Protein AF-A0AAU7F2S1-F1 (afdb_monomer_lite)

Sequence (281 aa):
MNDFESVKKLIIQLVKDKAGNFDGDSWEADYKLNWEDELAERLANAFYNMSRAASAKENTDDVMLKAALLNSRTDFMDLANFFRDIFDDLDALLRKPVWPDIPEGFDYQGYHQRVIHRCRMRKPDHLGRNCVSFLVQGIPAKMTMVFSFLSRGDLGLIHAGMSREESRKALGGRFEAFYKAEDSTVPTDAYDDLGVHVYFDERYRVVGVEFLKWSELVWDNQKLVGENALVVRQFLAKRGEVLVFNDSGFSATGVGLRFYVPDFEEDDAIVEAVYVEVGGV

Radius of gyration: 22.22 Å; chains: 1; bounding box: 58×48×60 Å

Structure (mmCIF, N/CA/C/O backbone):
data_AF-A0AAU7F2S1-F1
#
_entry.id   AF-A0AAU7F2S1-F1
#
loop_
_atom_site.group_PDB
_atom_site.id
_atom_site.type_symbol
_atom_site.label_atom_id
_atom_site.label_alt_id
_atom_site.label_comp_id
_atom_site.label_asym_id
_atom_site.label_entity_id
_atom_site.label_seq_id
_atom_site.pdbx_PDB_ins_code
_atom_site.Cartn_x
_atom_site.Cartn_y
_atom_site.Cartn_z
_atom_site.occupancy
_atom_site.B_iso_or_equiv
_atom_site.auth_seq_id
_atom_site.auth_comp_id
_atom_site.auth_asym_id
_atom_site.auth_atom_id
_atom_site.pdbx_PDB_model_num
ATOM 1 N N . MET A 1 1 ? -14.514 18.719 -17.732 1.00 59.41 1 MET A N 1
ATOM 2 C CA . MET A 1 1 ? -13.306 18.815 -16.888 1.00 59.41 1 MET A CA 1
ATOM 3 C C . MET A 1 1 ? -12.197 18.197 -17.693 1.00 59.41 1 MET A C 1
ATOM 5 O O . MET A 1 1 ? -12.352 17.039 -18.062 1.00 59.41 1 MET A O 1
ATOM 9 N N . ASN A 1 2 ? -11.181 18.977 -18.056 1.00 80.38 2 ASN A N 1
ATOM 10 C CA . ASN A 1 2 ? -10.229 18.566 -19.089 1.00 80.38 2 ASN A CA 1
ATOM 11 C C . ASN A 1 2 ? -8.768 18.573 -18.599 1.00 80.38 2 ASN A C 1
ATOM 13 O O . ASN A 1 2 ? -7.887 18.320 -19.409 1.00 80.38 2 ASN A O 1
ATOM 17 N N . ASP A 1 3 ? -8.524 18.850 -17.315 1.00 88.88 3 ASP A N 1
ATOM 18 C CA . ASP A 1 3 ? -7.192 18.988 -16.708 1.00 88.88 3 ASP A CA 1
ATOM 19 C C . ASP A 1 3 ? -7.210 18.549 -15.231 1.00 88.88 3 ASP A C 1
ATOM 21 O O . ASP A 1 3 ? -8.278 18.523 -14.598 1.00 88.88 3 ASP A O 1
ATOM 25 N N . PHE A 1 4 ? -6.038 18.192 -14.691 1.00 90.81 4 PHE A N 1
ATOM 26 C CA . PHE A 1 4 ? -5.896 17.692 -13.316 1.00 90.81 4 PHE A CA 1
ATOM 27 C C . PHE A 1 4 ? -6.163 18.770 -12.269 1.00 90.81 4 PHE A C 1
ATOM 29 O O . PHE A 1 4 ? -6.730 18.479 -11.216 1.00 90.81 4 PHE A O 1
ATOM 36 N N . GLU A 1 5 ? -5.866 20.030 -12.573 1.00 95.31 5 GLU A N 1
ATOM 37 C CA . GLU A 1 5 ? -6.159 21.141 -11.668 1.00 95.31 5 GLU A CA 1
ATOM 38 C C . GLU A 1 5 ? -7.665 21.330 -11.448 1.00 95.31 5 GLU A C 1
ATOM 40 O O . GLU A 1 5 ? -8.114 21.655 -10.346 1.00 95.31 5 GLU A O 1
ATOM 45 N N . SER A 1 6 ? -8.476 21.084 -12.473 1.00 94.50 6 SER A N 1
ATOM 46 C CA . SER A 1 6 ? -9.932 21.083 -12.368 1.00 94.50 6 SER A CA 1
ATOM 47 C C . SER A 1 6 ? -10.446 19.899 -11.546 1.00 94.50 6 SER A C 1
ATOM 49 O O . SER A 1 6 ? -11.410 20.065 -10.797 1.00 94.50 6 SER A O 1
ATOM 51 N N . VAL A 1 7 ? -9.806 18.726 -11.644 1.00 93.75 7 VAL A N 1
ATOM 52 C CA . VAL A 1 7 ? -10.105 17.562 -10.786 1.00 93.75 7 VAL A CA 1
ATOM 53 C C . VAL A 1 7 ? -9.786 17.888 -9.328 1.00 93.75 7 VAL A C 1
ATOM 55 O O . VAL A 1 7 ? -10.663 17.760 -8.477 1.00 93.75 7 VAL A O 1
ATOM 58 N N . LYS A 1 8 ? -8.584 18.401 -9.049 1.00 95.94 8 LYS A N 1
ATOM 59 C CA . LYS A 1 8 ? -8.158 18.825 -7.710 1.00 95.94 8 LYS A CA 1
ATOM 60 C C . LYS A 1 8 ? -9.144 19.814 -7.089 1.00 95.94 8 LYS A C 1
ATOM 62 O O . LYS A 1 8 ? -9.624 19.616 -5.976 1.00 95.94 8 LYS A O 1
ATOM 67 N N . LYS A 1 9 ? -9.517 20.861 -7.837 1.00 95.94 9 LYS A N 1
ATOM 68 C CA . LYS A 1 9 ? -10.499 21.867 -7.392 1.00 95.94 9 LYS A CA 1
ATOM 69 C C . LYS A 1 9 ? -11.867 21.259 -7.093 1.00 95.94 9 LYS A C 1
ATOM 71 O O . LYS A 1 9 ? -12.494 21.668 -6.118 1.00 95.94 9 LYS A O 1
ATOM 76 N N . LEU A 1 10 ? -12.325 20.299 -7.903 1.00 95.50 10 LEU A N 1
ATOM 77 C CA . LEU A 1 10 ? -13.574 19.584 -7.641 1.00 95.50 10 LEU A CA 1
ATOM 78 C C . LEU A 1 10 ? -13.498 18.825 -6.313 1.00 95.50 10 LEU A C 1
ATOM 80 O O . LEU A 1 10 ? -14.416 18.950 -5.507 1.00 95.50 10 LEU A O 1
ATOM 84 N N . ILE A 1 11 ? -12.418 18.076 -6.072 1.00 94.75 11 ILE A N 1
ATOM 85 C CA . ILE A 1 11 ? -12.241 17.304 -4.834 1.00 94.75 11 ILE A CA 1
ATOM 86 C C . ILE A 1 11 ? -12.245 18.241 -3.623 1.00 94.75 11 ILE A C 1
ATOM 88 O O . ILE A 1 11 ? -13.047 18.048 -2.711 1.00 94.75 11 ILE A O 1
ATOM 92 N N . ILE A 1 12 ? -11.452 19.317 -3.657 1.00 95.88 12 ILE A N 1
ATOM 93 C CA . ILE A 1 12 ? -11.414 20.331 -2.590 1.00 95.88 12 ILE A CA 1
ATOM 94 C C . ILE A 1 12 ? -12.816 20.884 -2.310 1.00 95.88 12 ILE A C 1
ATOM 96 O O . ILE A 1 12 ? -13.219 21.006 -1.151 1.00 95.88 12 ILE A O 1
ATOM 100 N N . GLN A 1 13 ? -13.566 21.242 -3.357 1.00 96.12 13 GLN A N 1
ATOM 101 C CA . GLN A 1 13 ? -14.909 21.792 -3.195 1.00 96.12 13 GLN A CA 1
ATOM 102 C C . GLN A 1 13 ? -15.870 20.762 -2.592 1.00 96.12 13 GLN A C 1
ATOM 104 O O . GLN A 1 13 ? -16.597 21.088 -1.659 1.00 96.12 13 GLN A O 1
ATOM 109 N N . LEU A 1 14 ? -15.833 19.515 -3.066 1.00 94.38 14 LEU A N 1
ATOM 110 C CA . LEU A 1 14 ? -16.665 18.435 -2.536 1.00 94.38 14 LEU A CA 1
ATOM 111 C C . LEU A 1 14 ? -16.371 18.161 -1.062 1.00 94.38 14 LEU A C 1
ATOM 113 O O . LEU A 1 14 ? -17.304 17.998 -0.277 1.00 94.38 14 LEU A O 1
ATOM 117 N N . VAL A 1 15 ? -15.096 18.146 -0.670 1.00 92.19 15 VAL A N 1
ATOM 118 C CA . VAL A 1 15 ? -14.705 17.977 0.731 1.00 92.19 15 VAL A CA 1
ATOM 119 C C . VAL A 1 15 ? -15.253 19.128 1.576 1.00 92.19 15 VAL A C 1
ATOM 121 O O . VAL A 1 15 ? -15.884 18.868 2.596 1.00 92.19 15 VAL A O 1
ATOM 124 N N . LYS A 1 16 ? -15.122 20.386 1.135 1.00 93.31 16 LYS A N 1
ATOM 125 C CA . LYS A 1 16 ? -15.707 21.538 1.849 1.00 93.31 16 LYS A CA 1
ATOM 126 C C . LYS A 1 16 ? -17.224 21.420 1.983 1.00 93.31 16 LYS A C 1
ATOM 128 O O . LYS A 1 16 ? -17.753 21.629 3.071 1.00 93.31 16 LYS A O 1
ATOM 133 N N . ASP A 1 17 ? -17.912 21.042 0.910 1.00 92.50 17 ASP A N 1
ATOM 134 C CA . ASP A 1 17 ? -19.374 20.939 0.888 1.00 92.50 17 ASP A CA 1
ATOM 135 C C . ASP A 1 17 ? -19.893 19.811 1.791 1.00 92.50 17 ASP A C 1
ATOM 137 O O . ASP A 1 17 ? -20.977 19.915 2.367 1.00 92.50 17 ASP A O 1
ATOM 141 N N . LYS A 1 18 ? -19.137 18.713 1.908 1.00 89.50 18 LYS A N 1
ATOM 142 C CA . LYS A 1 18 ? -19.559 17.494 2.612 1.00 89.50 18 LYS A CA 1
ATOM 143 C C . LYS A 1 18 ? -19.011 17.363 4.029 1.00 89.50 18 LYS A C 1
ATOM 145 O O . LYS A 1 18 ? -19.684 16.781 4.875 1.00 89.50 18 LYS A O 1
ATOM 150 N N . ALA A 1 19 ? -17.815 17.878 4.289 1.00 84.00 19 ALA A N 1
ATOM 151 C CA . ALA A 1 19 ? -17.119 17.795 5.573 1.00 84.00 19 ALA A CA 1
ATOM 152 C C . ALA A 1 19 ? -16.970 19.160 6.275 1.00 84.00 19 ALA A C 1
ATOM 154 O O . ALA A 1 19 ? -16.528 19.209 7.419 1.00 84.00 19 ALA A O 1
ATOM 155 N N . GLY A 1 20 ? -17.372 20.262 5.633 1.00 85.94 20 GLY A N 1
ATOM 156 C CA . GLY A 1 20 ? -17.434 21.608 6.215 1.00 85.94 20 GLY A CA 1
ATOM 157 C C . GLY A 1 20 ? -16.139 22.417 6.106 1.00 85.94 20 GLY A C 1
ATOM 158 O O . GLY A 1 20 ? -16.191 23.637 5.959 1.00 85.94 20 GLY A O 1
ATOM 159 N N . ASN A 1 21 ? -14.977 21.768 6.135 1.00 90.38 21 ASN A N 1
ATOM 160 C CA . ASN A 1 21 ? -13.681 22.398 5.893 1.00 90.38 21 ASN A CA 1
ATOM 161 C C . ASN A 1 21 ? -12.805 21.521 4.988 1.00 90.38 21 ASN A C 1
ATOM 163 O O . ASN A 1 21 ? -13.128 20.371 4.707 1.00 90.38 21 ASN A O 1
ATOM 167 N N . PHE A 1 22 ? -11.709 22.102 4.504 1.00 92.56 22 PHE A N 1
ATOM 168 C CA . PHE A 1 22 ? -10.666 21.383 3.787 1.00 92.56 22 PHE A CA 1
A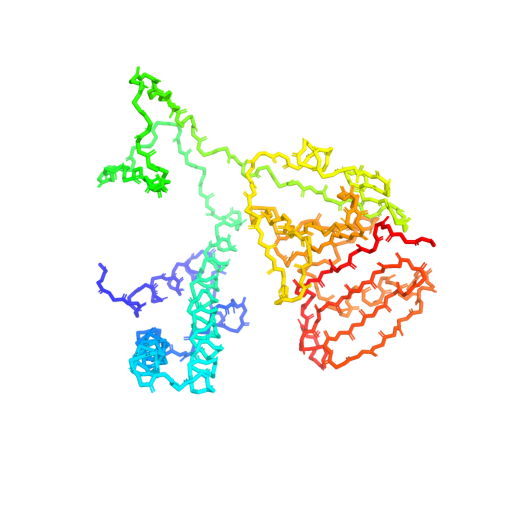TOM 169 C C . PHE A 1 22 ? -9.322 21.817 4.354 1.00 92.56 22 PHE A C 1
ATOM 171 O O . PHE A 1 22 ? -9.002 23.008 4.321 1.00 92.56 22 PHE A O 1
ATOM 178 N N . ASP A 1 23 ? -8.585 20.845 4.863 1.00 91.56 23 ASP A N 1
ATOM 179 C CA . ASP A 1 23 ? -7.194 20.966 5.261 1.00 91.56 23 ASP A CA 1
ATOM 180 C C . ASP A 1 23 ? -6.396 20.000 4.392 1.00 91.56 23 ASP A C 1
ATOM 182 O O . ASP A 1 23 ? -6.634 18.801 4.470 1.00 91.56 23 ASP A O 1
ATOM 186 N N . GLY A 1 24 ? -5.529 20.526 3.527 1.00 86.88 24 GLY A N 1
ATOM 187 C CA . GLY A 1 24 ? -4.814 19.725 2.531 1.00 86.88 24 GLY A CA 1
ATOM 188 C C . GLY A 1 24 ? -3.822 18.738 3.136 1.00 86.88 24 GLY A C 1
ATOM 189 O O . GLY A 1 24 ? -3.536 17.743 2.490 1.00 86.88 24 GLY A O 1
ATOM 190 N N . ASP A 1 25 ? -3.373 18.983 4.369 1.00 88.94 25 ASP A N 1
ATOM 191 C CA . ASP A 1 25 ? -2.417 18.120 5.073 1.00 88.94 25 ASP A CA 1
ATOM 192 C C . ASP A 1 25 ? -3.096 16.907 5.731 1.00 88.94 25 ASP A C 1
ATOM 194 O O . ASP A 1 25 ? -2.435 15.986 6.188 1.00 88.94 25 ASP A O 1
ATOM 198 N N . SER A 1 26 ? -4.432 16.883 5.767 1.00 87.75 26 SER A N 1
ATOM 199 C CA . SER A 1 26 ? -5.218 15.754 6.287 1.00 87.75 26 SER A CA 1
ATOM 200 C C . SER A 1 26 ? -5.541 14.688 5.225 1.00 87.75 26 SER A C 1
ATOM 202 O O . SER A 1 26 ? -6.387 13.826 5.474 1.00 87.75 26 SER A O 1
ATOM 204 N N . TRP A 1 27 ? -4.955 14.790 4.032 1.00 91.19 27 TRP A N 1
ATOM 205 C CA . TRP A 1 27 ? -5.239 13.943 2.872 1.00 91.19 27 TRP A CA 1
ATOM 206 C C . TRP A 1 27 ? -3.934 13.417 2.269 1.00 91.19 27 TRP A C 1
ATOM 208 O O . TRP A 1 27 ? -2.878 14.009 2.464 1.00 91.19 27 TRP A O 1
ATOM 218 N N . GLU A 1 28 ? -4.019 12.293 1.565 1.00 91.44 28 GLU A N 1
ATOM 219 C CA . GLU A 1 28 ? -2.873 11.554 1.031 1.00 91.44 28 GLU A CA 1
ATOM 220 C C . GLU A 1 28 ? -2.229 12.292 -0.148 1.00 91.44 28 GLU A C 1
ATOM 222 O O . GLU A 1 28 ? -1.006 12.367 -0.243 1.00 91.44 28 GLU A O 1
ATOM 227 N N . ALA A 1 29 ? -3.028 12.868 -1.053 1.00 94.31 29 ALA A N 1
ATOM 228 C CA . ALA A 1 29 ? -2.468 13.628 -2.164 1.00 94.31 29 ALA A CA 1
ATOM 229 C C . ALA A 1 29 ? -1.983 15.008 -1.696 1.00 94.31 29 ALA A C 1
ATOM 231 O O . ALA A 1 29 ? -2.667 15.703 -0.949 1.00 94.31 29 ALA A O 1
ATOM 232 N N . ASP A 1 30 ? -0.850 15.483 -2.218 1.00 93.19 30 ASP A N 1
ATOM 233 C CA . ASP A 1 30 ? -0.378 16.831 -1.894 1.00 93.19 30 ASP A CA 1
ATOM 234 C C . ASP A 1 30 ? -1.179 17.898 -2.666 1.00 93.19 30 ASP A C 1
ATOM 236 O O . ASP A 1 30 ? -0.933 18.197 -3.840 1.00 93.19 30 ASP A O 1
ATOM 240 N N . TYR A 1 31 ? -2.159 18.510 -1.997 1.00 95.75 31 TYR A N 1
ATOM 241 C CA . TYR A 1 31 ? -2.997 19.565 -2.577 1.00 95.75 31 TYR A CA 1
ATOM 242 C C . TYR A 1 31 ? -2.311 20.937 -2.676 1.00 95.75 31 TYR A C 1
ATOM 244 O O . TYR A 1 31 ? -2.899 21.856 -3.264 1.00 95.75 31 TYR A O 1
ATOM 252 N N . LYS A 1 32 ? -1.102 21.110 -2.120 1.00 94.44 32 LYS A N 1
ATOM 253 C CA . LYS A 1 32 ? -0.313 22.351 -2.232 1.00 94.44 32 LYS A CA 1
ATOM 254 C C . LYS A 1 32 ? 0.402 22.437 -3.581 1.00 94.44 32 LYS A C 1
ATOM 256 O O . LYS A 1 32 ? 0.665 23.545 -4.052 1.00 94.44 32 LYS A O 1
ATOM 261 N N . LEU A 1 33 ? 0.675 21.297 -4.214 1.00 93.75 33 LEU A N 1
ATOM 262 C CA . LEU A 1 33 ? 1.347 21.216 -5.510 1.00 93.75 33 LEU A CA 1
ATOM 263 C C . LEU A 1 33 ? 0.395 21.468 -6.686 1.00 93.75 33 LEU A C 1
ATOM 265 O O . LEU A 1 33 ? -0.833 21.398 -6.566 1.00 93.75 33 LEU A O 1
ATOM 269 N N . ASN A 1 34 ? 0.968 21.762 -7.855 1.00 96.44 34 ASN A N 1
ATOM 270 C CA . ASN A 1 34 ? 0.242 21.795 -9.124 1.00 96.44 34 ASN A CA 1
ATOM 271 C C . ASN A 1 34 ? 0.226 20.387 -9.731 1.00 96.44 34 ASN A C 1
ATOM 273 O O . ASN A 1 34 ? 1.230 19.941 -10.268 1.00 96.44 34 ASN A O 1
ATOM 277 N N . TRP A 1 35 ? -0.915 19.702 -9.677 1.00 96.31 35 TRP A N 1
ATOM 278 C CA . TRP A 1 35 ? -1.046 18.299 -10.081 1.00 96.31 35 TRP A CA 1
ATOM 279 C C . TRP A 1 35 ? -0.777 18.075 -11.568 1.00 96.31 35 TRP A C 1
ATOM 281 O O . TRP A 1 35 ? -0.358 16.987 -11.954 1.00 96.31 35 TRP A O 1
ATOM 291 N N . GLU A 1 36 ? -1.009 19.085 -12.405 1.00 95.31 36 GLU A N 1
ATOM 292 C CA . GLU A 1 36 ? -0.703 18.998 -13.833 1.00 95.31 36 GLU A CA 1
ATOM 293 C C . GLU A 1 36 ? 0.815 19.017 -14.068 1.00 95.31 36 GLU A C 1
ATOM 295 O O . GLU A 1 36 ? 1.334 18.161 -14.785 1.00 95.31 36 GLU A O 1
ATOM 300 N N . ASP A 1 37 ? 1.529 19.947 -13.422 1.00 94.88 37 ASP A N 1
ATOM 301 C CA . ASP A 1 37 ? 2.993 20.052 -13.520 1.00 94.88 37 ASP A CA 1
ATOM 302 C C . ASP A 1 37 ? 3.660 18.798 -12.933 1.00 94.88 37 ASP A C 1
ATOM 304 O O . ASP A 1 37 ? 4.529 18.190 -13.554 1.00 94.88 37 ASP A O 1
ATOM 308 N N . GLU A 1 38 ? 3.170 18.361 -11.776 1.00 95.56 38 GLU A N 1
ATOM 309 C CA . GLU A 1 38 ? 3.586 17.161 -11.054 1.00 95.56 38 GLU A CA 1
ATOM 310 C C . GLU A 1 38 ? 3.425 15.872 -11.876 1.00 95.56 38 GLU A C 1
ATOM 312 O O . GLU A 1 38 ? 4.311 15.011 -11.899 1.00 95.56 38 GLU A O 1
ATOM 317 N N . LEU A 1 39 ? 2.295 15.710 -12.569 1.00 95.56 39 LEU A N 1
ATOM 318 C CA . LEU A 1 39 ? 2.083 14.569 -13.457 1.00 95.56 39 LEU A CA 1
ATOM 319 C C . LEU A 1 39 ? 2.991 14.654 -14.691 1.00 95.56 39 LEU A C 1
ATOM 321 O O . LEU A 1 39 ? 3.562 13.642 -15.112 1.00 95.56 39 LEU A O 1
ATOM 325 N N . ALA A 1 40 ? 3.125 15.847 -15.275 1.00 94.94 40 ALA A N 1
ATOM 326 C CA . ALA A 1 40 ? 3.956 16.069 -16.450 1.00 94.94 40 ALA A CA 1
ATOM 327 C C . ALA A 1 40 ? 5.435 15.770 -16.167 1.00 94.94 40 ALA A C 1
ATOM 329 O O . ALA A 1 40 ? 6.083 15.105 -16.977 1.00 94.94 40 ALA A O 1
ATOM 330 N N . GLU A 1 41 ? 5.956 16.198 -15.016 1.00 93.06 41 GLU A N 1
ATOM 331 C CA . GLU A 1 41 ? 7.331 15.935 -14.593 1.00 93.06 41 GLU A CA 1
ATOM 332 C C . GLU A 1 41 ? 7.586 14.438 -14.391 1.00 93.06 41 GLU A C 1
ATOM 334 O O . GLU A 1 41 ? 8.515 13.884 -14.985 1.00 93.06 41 GLU A O 1
ATOM 339 N N . ARG A 1 42 ? 6.722 13.747 -13.634 1.00 94.06 42 ARG A N 1
ATOM 340 C CA . ARG A 1 42 ? 6.856 12.298 -13.405 1.00 94.06 42 ARG A CA 1
ATOM 341 C C . ARG A 1 42 ? 6.816 11.502 -14.716 1.00 94.06 42 ARG A C 1
ATOM 343 O O . ARG A 1 42 ? 7.632 10.604 -14.927 1.00 94.06 42 ARG A O 1
ATOM 350 N N . LEU A 1 43 ? 5.915 11.857 -15.640 1.00 95.56 43 LEU A N 1
ATOM 351 C CA . LEU A 1 43 ? 5.857 11.243 -16.974 1.00 95.56 43 LEU A CA 1
ATOM 352 C C . LEU A 1 43 ? 7.112 11.536 -17.803 1.00 95.56 43 LEU A C 1
ATOM 354 O O . LEU A 1 43 ? 7.626 10.641 -18.479 1.00 95.56 43 LEU A O 1
ATOM 358 N N . ALA A 1 44 ? 7.610 12.774 -17.763 1.00 91.88 44 ALA A N 1
ATOM 359 C CA . ALA A 1 44 ? 8.817 13.163 -18.478 1.00 91.88 44 ALA A CA 1
ATOM 360 C C . ALA A 1 44 ? 10.041 12.382 -17.979 1.00 91.88 44 ALA A C 1
ATOM 362 O O . ALA A 1 44 ? 10.804 11.879 -18.806 1.00 91.88 44 ALA A O 1
ATOM 363 N N . ASN A 1 45 ? 10.186 12.207 -16.663 1.00 89.81 45 ASN A N 1
ATOM 364 C CA . ASN A 1 45 ? 11.265 11.428 -16.054 1.00 89.81 45 ASN A CA 1
ATOM 365 C C . ASN A 1 45 ? 11.200 9.953 -16.472 1.00 89.81 45 ASN A C 1
ATOM 367 O O . ASN A 1 45 ? 12.183 9.420 -17.000 1.00 89.81 45 ASN A O 1
ATOM 371 N N . ALA A 1 46 ? 10.015 9.338 -16.378 1.00 91.81 46 ALA A N 1
ATOM 372 C CA . ALA A 1 46 ? 9.804 7.955 -16.802 1.00 91.81 46 ALA A CA 1
ATOM 373 C C . ALA A 1 46 ? 10.177 7.746 -18.280 1.00 91.81 46 ALA A C 1
ATOM 375 O O . ALA A 1 46 ? 10.899 6.809 -18.636 1.00 91.81 46 ALA A O 1
ATOM 376 N N . PHE A 1 47 ? 9.730 8.636 -19.171 1.00 92.25 47 PHE A N 1
ATOM 377 C CA . PHE A 1 47 ? 10.067 8.543 -20.593 1.00 92.25 47 PHE A CA 1
ATOM 378 C C . PHE A 1 47 ? 11.529 8.860 -20.885 1.00 92.25 47 PHE A C 1
ATOM 380 O O . PHE A 1 47 ? 12.124 8.218 -21.755 1.00 92.25 47 PHE A O 1
ATOM 387 N N . TYR A 1 48 ? 12.134 9.791 -20.152 1.00 93.06 48 TYR A N 1
ATOM 388 C CA . TYR A 1 48 ? 13.554 10.081 -20.262 1.00 93.06 48 TYR A CA 1
ATOM 389 C C . TYR A 1 48 ? 14.386 8.836 -19.934 1.00 93.06 48 TYR A C 1
ATOM 391 O O . TYR A 1 48 ? 15.187 8.404 -20.769 1.00 93.06 48 TYR A O 1
ATOM 399 N N . ASN A 1 49 ? 14.148 8.184 -18.795 1.00 92.81 49 ASN A N 1
ATOM 400 C CA . ASN A 1 49 ? 14.891 6.983 -18.415 1.00 92.81 49 ASN A CA 1
ATOM 401 C C . ASN A 1 49 ? 14.604 5.795 -19.348 1.00 92.81 49 ASN A C 1
ATOM 403 O O . ASN A 1 49 ? 15.535 5.090 -19.746 1.00 92.81 49 ASN A O 1
ATOM 407 N N . MET A 1 50 ? 13.371 5.634 -19.833 1.00 96.31 50 MET A N 1
ATOM 408 C CA . MET A 1 50 ? 13.066 4.609 -20.838 1.00 96.31 50 MET A CA 1
ATOM 409 C C . MET A 1 50 ? 13.748 4.874 -22.189 1.00 96.31 50 MET A C 1
ATOM 411 O O . MET A 1 50 ? 14.202 3.933 -22.845 1.00 96.31 50 MET A O 1
ATOM 415 N N . SER A 1 51 ? 13.892 6.138 -22.599 1.00 95.25 51 SER A N 1
ATOM 416 C CA . SER A 1 51 ? 14.645 6.499 -23.808 1.00 95.25 51 SER A CA 1
ATOM 417 C C . SER A 1 51 ? 16.139 6.180 -23.663 1.00 95.25 51 SER A C 1
ATOM 419 O O . SER A 1 51 ? 16.763 5.650 -24.586 1.00 95.25 51 SER A O 1
ATOM 421 N N . ARG A 1 52 ? 16.703 6.409 -22.469 1.00 96.19 52 ARG A N 1
ATOM 422 C CA . ARG A 1 52 ? 18.080 6.037 -22.121 1.00 96.19 52 ARG A CA 1
ATOM 423 C C . ARG A 1 52 ? 18.265 4.522 -22.152 1.00 96.19 52 ARG A C 1
ATOM 425 O O . ARG A 1 52 ? 19.266 4.059 -22.691 1.00 96.19 52 ARG A O 1
ATOM 432 N N . ALA A 1 53 ? 17.297 3.757 -21.646 1.00 95.19 53 ALA A N 1
ATOM 433 C CA . ALA A 1 53 ? 17.316 2.297 -21.704 1.00 95.19 53 ALA A CA 1
ATOM 434 C C . ALA A 1 53 ? 17.290 1.789 -23.155 1.00 95.19 53 ALA A C 1
ATOM 436 O O . ALA A 1 53 ? 18.071 0.908 -23.513 1.00 95.19 53 ALA A O 1
ATOM 437 N N . ALA A 1 54 ? 16.447 2.373 -24.013 1.00 94.62 54 ALA A N 1
ATOM 438 C CA . ALA A 1 54 ? 16.407 2.027 -25.434 1.00 94.62 54 ALA A CA 1
ATOM 439 C C . ALA A 1 54 ? 17.758 2.290 -26.123 1.00 94.62 54 ALA A C 1
ATOM 441 O O . ALA A 1 54 ? 18.295 1.397 -26.777 1.00 94.62 54 ALA A O 1
ATOM 442 N N . SER A 1 55 ? 18.349 3.468 -25.903 1.00 96.62 55 SER A N 1
ATOM 443 C CA . SER A 1 55 ? 19.656 3.814 -26.475 1.00 96.62 55 SER A CA 1
ATOM 444 C C . SER A 1 55 ? 20.788 2.924 -25.948 1.00 96.62 55 SER A C 1
ATOM 446 O O . SER A 1 55 ? 21.635 2.474 -26.719 1.00 96.62 55 SER A O 1
ATOM 448 N N . ALA A 1 56 ? 20.808 2.622 -24.648 1.00 96.75 56 ALA A N 1
ATOM 449 C CA . ALA A 1 56 ? 21.814 1.744 -24.054 1.00 96.75 56 ALA A CA 1
ATOM 450 C C . ALA A 1 56 ? 21.734 0.322 -24.626 1.00 96.75 56 ALA A C 1
ATOM 452 O O . ALA A 1 56 ? 22.758 -0.285 -24.937 1.00 96.75 56 ALA A O 1
ATOM 453 N N . LYS A 1 57 ? 20.513 -0.176 -24.851 1.00 96.00 57 LYS A N 1
ATOM 454 C CA . LYS A 1 57 ? 20.274 -1.471 -25.491 1.00 96.00 57 LYS A CA 1
ATOM 455 C C . LYS A 1 57 ? 20.815 -1.523 -26.920 1.00 96.00 57 LYS A C 1
ATOM 457 O O . LYS A 1 57 ? 21.432 -2.516 -27.289 1.00 96.00 57 LYS A O 1
ATOM 462 N N . GLU A 1 58 ? 20.598 -0.479 -27.719 1.00 97.19 58 GLU A N 1
ATOM 463 C CA . GLU A 1 58 ? 21.139 -0.394 -29.086 1.00 97.19 58 GLU A CA 1
ATOM 464 C C . GLU A 1 58 ? 22.673 -0.384 -29.098 1.00 97.19 58 GLU A C 1
ATOM 466 O O . GLU A 1 58 ? 23.292 -0.997 -29.966 1.00 97.19 58 GLU A O 1
ATOM 471 N N . ASN A 1 59 ? 23.285 0.258 -28.102 1.00 95.38 59 ASN A N 1
ATOM 472 C CA . ASN A 1 59 ? 24.736 0.375 -27.980 1.00 95.38 59 ASN A CA 1
ATOM 473 C C . ASN A 1 59 ? 25.399 -0.790 -27.224 1.00 95.38 59 ASN A C 1
ATOM 475 O O . ASN A 1 59 ? 26.617 -0.782 -27.063 1.00 95.38 59 ASN A O 1
ATOM 479 N N . THR A 1 60 ? 24.634 -1.801 -26.789 1.00 95.12 60 THR A N 1
ATOM 480 C CA . THR A 1 60 ? 25.133 -2.921 -25.959 1.00 95.12 60 THR A CA 1
ATOM 481 C C . THR A 1 60 ? 25.859 -2.434 -24.688 1.00 95.12 60 THR A C 1
ATOM 483 O O . THR A 1 60 ? 26.846 -3.018 -24.246 1.00 95.12 60 THR A O 1
ATOM 486 N N . ASP A 1 61 ? 25.390 -1.324 -24.109 1.00 96.81 61 ASP A N 1
ATOM 487 C CA . ASP A 1 61 ? 25.892 -0.775 -22.847 1.00 96.81 61 ASP A CA 1
ATOM 488 C C . ASP A 1 61 ? 25.040 -1.307 -21.688 1.00 96.81 61 ASP A C 1
ATOM 490 O O . ASP A 1 61 ? 24.059 -0.691 -21.263 1.00 96.81 61 ASP A O 1
ATOM 494 N N . ASP A 1 62 ? 25.405 -2.490 -21.195 1.00 94.25 62 ASP A N 1
ATOM 495 C CA . ASP A 1 62 ? 24.640 -3.196 -20.163 1.00 94.25 62 ASP A CA 1
ATOM 496 C C . ASP A 1 62 ? 24.610 -2.448 -18.819 1.00 94.25 62 ASP A C 1
ATOM 498 O O . ASP A 1 62 ? 23.631 -2.545 -18.073 1.00 94.25 62 ASP A O 1
ATOM 502 N N . VAL A 1 63 ? 25.651 -1.665 -18.508 1.00 95.38 63 VAL A N 1
ATOM 503 C CA . VAL A 1 63 ? 25.711 -0.868 -17.272 1.00 95.38 63 VAL A CA 1
ATOM 504 C C . VAL A 1 63 ? 24.697 0.267 -17.345 1.00 95.38 63 VAL A C 1
ATOM 506 O O . VAL A 1 63 ? 23.884 0.432 -16.429 1.00 95.38 63 VAL A O 1
ATOM 509 N N . MET A 1 64 ? 24.696 1.019 -18.448 1.00 95.62 64 MET A N 1
ATOM 510 C CA . MET A 1 64 ? 23.730 2.094 -18.655 1.00 95.62 64 MET A CA 1
ATOM 511 C C . MET A 1 64 ? 22.304 1.552 -18.793 1.00 95.62 64 MET A C 1
ATOM 513 O O . MET A 1 64 ? 21.368 2.168 -18.282 1.00 95.62 64 MET A O 1
ATOM 517 N N . LEU A 1 65 ? 22.130 0.389 -19.429 1.00 94.56 65 LEU A N 1
ATOM 518 C CA . LEU A 1 65 ? 20.836 -0.278 -19.545 1.00 94.56 65 LEU A CA 1
ATOM 519 C C . LEU A 1 65 ? 20.278 -0.634 -18.163 1.00 94.56 65 LEU A C 1
ATOM 521 O O . LEU A 1 65 ? 19.134 -0.289 -17.869 1.00 94.56 65 LEU A O 1
ATOM 525 N N . LYS A 1 66 ? 21.083 -1.260 -17.291 1.00 87.19 66 LYS A N 1
ATOM 526 C CA . LYS A 1 66 ? 20.660 -1.591 -15.922 1.00 87.19 66 LYS A CA 1
ATOM 527 C C . LYS A 1 66 ? 20.294 -0.336 -15.129 1.00 87.19 66 LYS A C 1
ATOM 529 O O . LYS A 1 66 ? 19.236 -0.308 -14.505 1.00 87.19 66 LYS A O 1
ATOM 534 N N . ALA A 1 67 ? 21.123 0.707 -15.181 1.00 84.31 67 ALA A N 1
ATOM 535 C CA . ALA A 1 67 ? 20.861 1.962 -14.476 1.00 84.31 67 ALA A CA 1
ATOM 536 C C . ALA A 1 67 ? 19.567 2.644 -14.959 1.00 84.31 67 ALA A C 1
ATOM 538 O O . ALA A 1 67 ? 18.728 3.033 -14.149 1.00 84.31 67 ALA A O 1
ATOM 539 N N . ALA A 1 68 ? 19.369 2.734 -16.276 1.00 90.88 68 ALA A N 1
ATOM 540 C CA . ALA A 1 68 ? 18.174 3.331 -16.862 1.00 90.88 68 ALA A CA 1
ATOM 541 C C . ALA A 1 68 ? 16.897 2.551 -16.510 1.00 90.88 68 ALA A C 1
ATOM 543 O O . ALA A 1 68 ? 15.868 3.161 -16.226 1.00 90.88 68 ALA A O 1
ATOM 544 N N . LEU A 1 69 ? 16.957 1.215 -16.484 1.00 82.81 69 LEU A N 1
ATOM 545 C CA . LEU A 1 69 ? 15.827 0.373 -16.081 1.00 82.81 69 LEU A CA 1
ATOM 546 C C . LEU A 1 69 ? 15.494 0.512 -14.591 1.00 82.81 69 LEU A C 1
ATOM 548 O O . LEU A 1 69 ? 14.315 0.564 -14.247 1.00 82.81 69 LEU A O 1
ATOM 552 N N . LEU A 1 70 ? 16.503 0.600 -13.716 1.00 77.75 70 LEU A N 1
ATOM 553 C CA . LEU A 1 70 ? 16.293 0.837 -12.284 1.00 77.75 70 LEU A CA 1
ATOM 554 C C . LEU A 1 70 ? 15.596 2.177 -12.036 1.00 77.75 70 LEU A C 1
ATOM 556 O O . LEU A 1 70 ? 14.603 2.209 -11.316 1.00 77.75 70 LEU A O 1
ATOM 560 N N . ASN A 1 71 ? 16.055 3.249 -12.684 1.00 84.19 71 ASN A N 1
ATOM 561 C CA . ASN A 1 71 ? 15.418 4.561 -12.558 1.00 84.19 71 ASN A CA 1
ATOM 562 C C . ASN A 1 71 ? 14.005 4.567 -13.151 1.00 84.19 71 ASN A C 1
ATOM 564 O O . ASN A 1 71 ? 13.081 5.019 -12.492 1.00 84.19 71 ASN A O 1
ATOM 568 N N . SER A 1 72 ? 13.810 3.966 -14.333 1.00 87.69 72 SER A N 1
ATOM 569 C CA . SER A 1 72 ? 12.476 3.858 -14.944 1.00 87.69 72 SER A CA 1
ATOM 570 C C . SER A 1 72 ? 11.494 3.132 -14.022 1.00 87.69 72 SER A C 1
ATOM 572 O O . SER A 1 72 ? 10.334 3.517 -13.922 1.00 87.69 72 SER A O 1
ATOM 574 N N . ARG A 1 73 ? 11.949 2.075 -13.332 1.00 87.62 73 ARG A N 1
ATOM 575 C CA . ARG A 1 73 ? 11.134 1.357 -12.343 1.00 87.62 73 ARG A CA 1
ATOM 576 C C . ARG A 1 73 ? 10.694 2.282 -11.207 1.00 87.62 73 ARG A C 1
ATOM 578 O O . ARG A 1 73 ? 9.532 2.204 -10.821 1.00 87.62 73 ARG A O 1
ATOM 585 N N . THR A 1 74 ? 11.595 3.110 -10.683 1.00 80.56 74 THR A N 1
ATOM 586 C CA . THR A 1 74 ? 11.264 4.105 -9.654 1.00 80.56 74 THR A CA 1
ATOM 587 C C . THR A 1 74 ? 10.272 5.135 -10.191 1.00 80.56 74 THR A C 1
ATOM 589 O O . THR A 1 74 ? 9.213 5.290 -9.600 1.00 80.56 74 THR A O 1
ATOM 592 N N . ASP A 1 75 ? 10.516 5.719 -11.367 1.00 88.62 75 ASP A N 1
ATOM 593 C CA . ASP A 1 75 ? 9.620 6.734 -11.943 1.00 88.62 75 ASP A CA 1
ATOM 594 C C . ASP A 1 75 ? 8.191 6.196 -12.169 1.00 88.62 75 ASP A C 1
ATOM 596 O O . ASP A 1 75 ? 7.198 6.887 -11.939 1.00 88.62 75 ASP A O 1
ATOM 600 N N . PHE A 1 76 ? 8.054 4.938 -12.611 1.00 82.88 76 PHE A N 1
ATOM 601 C CA . PHE A 1 76 ? 6.739 4.305 -12.765 1.00 82.88 76 PHE A CA 1
ATOM 602 C C . PHE A 1 76 ? 6.059 4.003 -11.429 1.00 82.88 76 PHE A C 1
ATOM 604 O O . PHE A 1 76 ? 4.829 4.026 -11.362 1.00 82.88 76 PHE A O 1
ATOM 611 N N . MET A 1 77 ? 6.833 3.713 -10.384 1.00 80.81 77 MET A N 1
ATOM 612 C CA . MET A 1 77 ? 6.308 3.567 -9.030 1.00 80.81 77 MET A CA 1
AT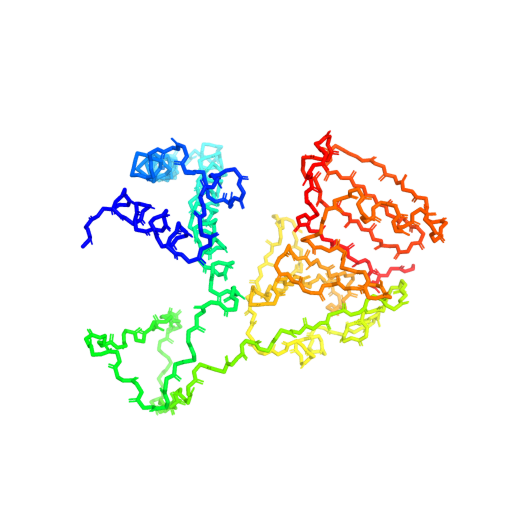OM 613 C C . MET A 1 77 ? 5.805 4.916 -8.506 1.00 80.81 77 MET A C 1
ATOM 615 O O . MET A 1 77 ? 4.691 4.976 -7.999 1.00 80.81 77 MET A O 1
ATOM 619 N N . ASP A 1 78 ? 6.544 6.000 -8.736 1.00 82.75 78 ASP A N 1
ATOM 620 C CA . ASP A 1 78 ? 6.136 7.353 -8.340 1.00 82.75 78 ASP A CA 1
ATOM 621 C C . ASP A 1 78 ? 4.866 7.805 -9.076 1.00 82.75 78 ASP A C 1
ATOM 623 O O . ASP A 1 78 ? 3.972 8.401 -8.476 1.00 82.75 78 ASP A O 1
ATOM 627 N N . LEU A 1 79 ? 4.730 7.468 -10.366 1.00 91.19 79 LEU A N 1
ATOM 628 C CA . LEU A 1 79 ? 3.482 7.666 -11.115 1.00 91.19 79 LEU A CA 1
ATOM 629 C C . LEU A 1 79 ? 2.318 6.870 -10.520 1.00 91.19 79 LEU A C 1
ATOM 631 O O . LEU A 1 79 ? 1.202 7.380 -10.438 1.00 91.19 79 LEU A O 1
ATOM 635 N N . ALA A 1 80 ? 2.554 5.615 -10.131 1.00 85.25 80 ALA A N 1
ATOM 636 C CA . ALA A 1 80 ? 1.525 4.790 -9.510 1.00 85.25 80 ALA A CA 1
ATOM 637 C C . ALA A 1 80 ? 1.090 5.362 -8.153 1.00 85.25 80 ALA A C 1
ATOM 639 O O . ALA A 1 80 ? -0.110 5.387 -7.883 1.00 85.25 80 ALA A O 1
ATOM 640 N N . ASN A 1 81 ? 2.039 5.856 -7.353 1.00 82.94 81 ASN A N 1
ATOM 641 C CA . ASN A 1 81 ? 1.779 6.498 -6.066 1.00 82.94 81 ASN A CA 1
ATOM 642 C C . ASN A 1 81 ? 0.964 7.785 -6.244 1.00 82.94 81 ASN A C 1
ATOM 644 O O . ASN A 1 81 ? -0.096 7.898 -5.648 1.00 82.94 81 ASN A O 1
ATOM 648 N N . PHE A 1 82 ? 1.325 8.658 -7.193 1.00 93.06 82 PHE A N 1
ATOM 649 C CA . PHE A 1 82 ? 0.542 9.867 -7.495 1.00 93.06 82 PHE A CA 1
ATOM 650 C C . PHE A 1 82 ? -0.952 9.576 -7.738 1.00 93.06 82 PHE A C 1
ATOM 652 O O . PHE A 1 82 ? -1.829 10.266 -7.224 1.00 93.06 82 PHE A O 1
ATOM 659 N N . PHE A 1 83 ? -1.273 8.532 -8.513 1.00 93.62 83 PHE A N 1
ATOM 660 C CA . PHE A 1 83 ? -2.670 8.133 -8.723 1.00 93.62 83 PHE A CA 1
ATOM 661 C C . PHE A 1 83 ? -3.285 7.407 -7.525 1.00 93.62 83 PHE A C 1
ATOM 663 O O . PHE A 1 83 ? -4.502 7.480 -7.338 1.00 93.62 83 PHE A O 1
ATOM 670 N N . ARG A 1 84 ? -2.473 6.677 -6.753 1.00 86.06 84 ARG A N 1
ATOM 671 C CA . ARG A 1 84 ? -2.906 5.979 -5.542 1.00 86.06 84 ARG A CA 1
ATOM 672 C C . ARG A 1 84 ? -3.371 6.975 -4.489 1.00 86.06 84 ARG A C 1
ATOM 674 O O . ARG A 1 84 ? -4.463 6.782 -3.973 1.00 86.06 84 ARG A O 1
ATOM 681 N N . ASP A 1 85 ? -2.623 8.044 -4.264 1.00 88.69 85 ASP A N 1
ATOM 682 C CA . ASP A 1 85 ? -2.934 9.046 -3.244 1.00 88.69 85 ASP A CA 1
ATOM 683 C C . ASP A 1 85 ? -4.278 9.732 -3.547 1.00 88.69 85 ASP A C 1
ATOM 685 O O . ASP A 1 85 ? -5.168 9.811 -2.701 1.00 88.69 85 ASP A O 1
ATOM 689 N N . ILE A 1 86 ? -4.506 10.103 -4.815 1.00 94.44 86 ILE A N 1
ATOM 690 C CA . ILE A 1 86 ? -5.797 10.650 -5.275 1.00 94.44 86 ILE A CA 1
ATOM 691 C C . ILE A 1 86 ? -6.933 9.634 -5.079 1.00 94.44 86 ILE A C 1
ATOM 693 O O . ILE A 1 86 ? -8.058 10.000 -4.728 1.00 94.44 86 ILE A O 1
ATOM 697 N N . PHE A 1 87 ? -6.676 8.355 -5.356 1.00 89.88 87 PHE A N 1
ATOM 698 C CA . PHE A 1 87 ? -7.659 7.296 -5.149 1.00 89.88 87 PHE A CA 1
ATOM 699 C C . PHE A 1 87 ? -8.001 7.122 -3.663 1.00 89.88 87 PHE A C 1
ATOM 701 O O . PHE A 1 87 ? -9.186 7.036 -3.334 1.00 89.88 87 PHE A O 1
ATOM 708 N N . ASP A 1 88 ? -6.995 7.093 -2.790 1.00 80.25 88 ASP A N 1
ATOM 709 C CA . ASP A 1 88 ? -7.164 6.903 -1.350 1.00 80.25 88 ASP A CA 1
ATOM 710 C C . ASP A 1 88 ? -7.970 8.065 -0.740 1.00 80.25 88 ASP A C 1
ATOM 712 O O . ASP A 1 88 ? -8.897 7.830 0.040 1.00 80.25 88 ASP A O 1
ATOM 716 N N . ASP A 1 89 ? -7.749 9.299 -1.203 1.00 92.19 89 ASP A N 1
ATOM 717 C CA . ASP A 1 89 ? -8.558 10.461 -0.819 1.00 92.19 89 ASP A CA 1
ATOM 718 C C . ASP A 1 89 ? -10.023 10.348 -1.246 1.00 92.19 89 ASP A C 1
ATOM 720 O O . ASP A 1 89 ? -10.947 10.634 -0.476 1.00 92.19 89 ASP A O 1
ATOM 724 N N . LEU A 1 90 ? -10.275 9.923 -2.485 1.00 90.25 90 LEU A N 1
ATOM 725 C CA . LEU A 1 90 ? -11.641 9.729 -2.968 1.00 90.25 90 LEU A CA 1
ATOM 726 C C . LEU A 1 90 ? -12.356 8.630 -2.177 1.00 90.25 90 LEU A C 1
ATOM 728 O O . LEU A 1 90 ? -13.528 8.790 -1.825 1.00 90.25 90 LEU A O 1
ATOM 732 N N . ASP A 1 91 ? -11.662 7.537 -1.865 1.00 84.88 91 ASP A N 1
ATOM 733 C CA . ASP A 1 91 ? -12.208 6.451 -1.054 1.00 84.88 91 ASP A CA 1
ATOM 734 C C . ASP A 1 91 ? -12.509 6.925 0.379 1.00 84.88 91 ASP A C 1
ATOM 736 O O . ASP A 1 91 ? -13.610 6.702 0.893 1.00 84.88 91 ASP A O 1
ATOM 740 N N . ALA A 1 92 ? -11.594 7.673 1.001 1.00 84.56 92 ALA A N 1
ATOM 741 C CA . ALA A 1 92 ? -11.792 8.271 2.320 1.00 84.56 92 ALA A CA 1
ATOM 742 C C . ALA A 1 92 ? -12.984 9.243 2.348 1.00 84.56 92 ALA A C 1
ATOM 744 O O . ALA A 1 92 ? -13.795 9.220 3.283 1.00 84.56 92 ALA A O 1
ATOM 745 N N . LEU A 1 93 ? -13.145 10.065 1.306 1.00 87.94 93 LEU A N 1
ATOM 746 C CA . LEU A 1 93 ? -14.292 10.956 1.160 1.00 87.94 93 LEU A CA 1
ATOM 747 C C . LEU A 1 93 ? -15.607 10.167 1.069 1.00 87.94 93 LEU A C 1
ATOM 749 O O . LEU A 1 93 ? -16.578 10.533 1.736 1.00 87.94 93 LEU A O 1
ATOM 753 N N . LEU A 1 94 ? -15.647 9.091 0.279 1.00 84.88 94 LEU A N 1
ATOM 754 C CA . LEU A 1 94 ? -16.843 8.266 0.065 1.00 84.88 94 LEU A CA 1
ATOM 755 C C . LEU A 1 94 ? -17.255 7.449 1.297 1.00 84.88 94 LEU A C 1
ATOM 757 O O . LEU A 1 94 ? -18.439 7.166 1.467 1.00 84.88 94 LEU A O 1
ATOM 761 N N . ARG A 1 95 ? -16.319 7.121 2.192 1.00 81.44 95 ARG A N 1
ATOM 762 C CA . ARG A 1 95 ? -16.615 6.422 3.456 1.00 81.44 95 ARG A CA 1
ATOM 763 C C . ARG A 1 95 ? -17.339 7.288 4.491 1.00 81.44 95 ARG A C 1
ATOM 765 O O . ARG A 1 95 ? -17.877 6.754 5.461 1.00 81.44 95 ARG A O 1
ATOM 772 N N . LYS A 1 96 ? -17.364 8.617 4.332 1.00 78.12 96 LYS A N 1
ATOM 773 C CA . LYS A 1 96 ? -18.082 9.500 5.266 1.00 78.12 96 LYS A CA 1
ATOM 774 C C . LYS A 1 96 ? -19.599 9.239 5.185 1.00 78.12 96 LYS A C 1
ATOM 776 O O . LYS A 1 96 ? -20.135 9.144 4.085 1.00 78.12 96 LYS A O 1
ATOM 781 N N . PRO A 1 97 ? -20.342 9.239 6.309 1.00 72.44 97 PRO A N 1
ATOM 782 C CA . PRO A 1 97 ? -21.779 8.915 6.345 1.00 72.44 97 PRO A CA 1
ATOM 783 C C . PRO A 1 97 ? -22.692 10.022 5.768 1.00 72.44 97 PRO A C 1
ATOM 785 O O . PRO A 1 97 ? -23.872 10.107 6.092 1.00 72.44 97 PRO A O 1
ATOM 788 N N . VAL A 1 98 ? -22.140 10.914 4.946 1.00 82.75 98 VAL A N 1
ATOM 789 C CA . VAL A 1 98 ? -22.791 12.101 4.364 1.00 82.75 98 VAL A CA 1
ATOM 790 C C . VAL A 1 98 ? -23.338 11.849 2.955 1.00 82.75 98 VAL A C 1
ATOM 792 O O . VAL A 1 98 ? -23.950 12.738 2.350 1.00 82.75 98 VAL A O 1
ATOM 795 N N . TRP A 1 99 ? -23.080 10.661 2.406 1.00 86.12 99 TRP A N 1
ATOM 796 C CA . TRP A 1 99 ? -23.490 10.266 1.065 1.00 86.12 99 TRP A CA 1
ATOM 797 C C . TRP A 1 99 ? -24.805 9.483 1.102 1.00 86.12 99 TRP A C 1
ATOM 799 O O . TRP A 1 99 ? -24.986 8.645 1.982 1.00 86.12 99 TRP A O 1
ATOM 809 N N . PRO A 1 100 ? -25.736 9.753 0.171 1.00 87.38 100 PRO A N 1
ATOM 810 C CA . PRO A 1 100 ? -26.938 8.945 0.038 1.00 87.38 100 PRO A CA 1
ATOM 811 C C . PRO A 1 100 ? -26.597 7.563 -0.527 1.00 87.38 100 PRO A C 1
ATOM 813 O O . PRO A 1 100 ? -25.661 7.424 -1.319 1.00 87.38 100 PRO A O 1
ATOM 816 N N . ASP A 1 101 ? -27.415 6.570 -0.191 1.00 85.00 101 ASP A N 1
ATOM 817 C CA . ASP A 1 101 ? -27.385 5.282 -0.878 1.00 85.00 101 ASP A CA 1
ATOM 818 C C . ASP A 1 101 ? -27.698 5.465 -2.369 1.00 85.00 101 ASP A C 1
ATOM 820 O O . ASP A 1 101 ? -28.536 6.286 -2.758 1.00 85.00 101 ASP A O 1
ATOM 824 N N . ILE A 1 102 ? -27.040 4.671 -3.215 1.00 82.19 102 ILE A N 1
ATOM 825 C CA . ILE A 1 102 ? -27.334 4.638 -4.649 1.00 82.19 102 ILE A CA 1
ATOM 826 C C . ILE A 1 102 ? -28.636 3.842 -4.848 1.00 82.19 102 ILE A C 1
ATOM 828 O O . ILE A 1 102 ? -28.674 2.665 -4.482 1.00 82.19 102 ILE A O 1
ATOM 832 N N . PRO A 1 103 ? -29.697 4.431 -5.437 1.00 84.94 103 PRO A N 1
ATOM 833 C CA . PRO A 1 103 ? -30.958 3.725 -5.637 1.00 84.94 103 PRO A CA 1
ATOM 834 C C . PRO A 1 103 ? -30.819 2.513 -6.563 1.00 84.94 103 PRO A C 1
ATOM 836 O O . PRO A 1 103 ? -30.061 2.531 -7.536 1.00 84.94 103 PRO A O 1
ATOM 839 N N . GLU A 1 104 ? -31.617 1.476 -6.311 1.00 71.25 104 GLU A N 1
ATOM 840 C CA . GLU A 1 104 ? -31.713 0.336 -7.220 1.00 71.25 104 GLU A CA 1
ATOM 841 C C . GLU A 1 104 ? -32.212 0.794 -8.601 1.00 71.25 104 GLU A C 1
ATOM 843 O O . GLU A 1 104 ? -33.175 1.552 -8.717 1.00 71.25 104 GLU A O 1
ATOM 848 N N . GLY A 1 105 ? -31.530 0.355 -9.663 1.00 78.94 105 GLY A N 1
ATOM 849 C CA . GLY A 1 105 ? -31.847 0.760 -11.035 1.00 78.94 105 GLY A CA 1
ATOM 850 C C . GLY A 1 105 ? -31.372 2.165 -11.423 1.00 78.94 105 GLY A C 1
ATOM 851 O O . GLY A 1 105 ? -31.764 2.649 -12.484 1.00 78.94 105 GLY A O 1
ATOM 852 N N . PHE A 1 106 ? -30.533 2.821 -10.610 1.00 78.62 106 PHE A N 1
ATOM 853 C CA . PHE A 1 106 ? -29.901 4.087 -10.984 1.00 78.62 106 PHE A CA 1
ATOM 854 C C . PHE A 1 106 ? -29.028 3.919 -12.242 1.00 78.62 106 PHE A C 1
ATOM 856 O O . PHE A 1 106 ? -28.013 3.220 -12.228 1.00 78.62 106 PHE A O 1
ATOM 863 N N . ASP A 1 107 ? -29.434 4.567 -13.335 1.00 79.31 107 ASP A N 1
ATOM 864 C CA . ASP A 1 107 ? -28.729 4.570 -14.618 1.00 79.31 107 ASP A CA 1
ATOM 865 C C . ASP A 1 107 ? -27.803 5.786 -14.702 1.00 79.31 107 ASP A C 1
ATOM 867 O O . ASP A 1 107 ? -28.237 6.919 -14.932 1.00 79.31 107 ASP A O 1
ATOM 871 N N . TYR A 1 108 ? -26.506 5.547 -14.515 1.00 70.94 108 TYR A N 1
ATOM 872 C CA . TYR A 1 108 ? -25.466 6.533 -14.788 1.00 70.94 108 TYR A CA 1
ATOM 873 C C . TYR A 1 108 ? -25.273 6.647 -16.311 1.00 70.94 108 TYR A C 1
ATOM 875 O O . TYR A 1 108 ? -24.320 6.112 -16.886 1.00 70.94 108 TYR A O 1
ATOM 883 N N . GLN A 1 109 ? -26.235 7.292 -16.977 1.00 56.25 109 GLN A N 1
ATOM 884 C CA . GLN A 1 109 ? -26.280 7.440 -18.431 1.00 56.25 109 GLN A CA 1
ATOM 885 C C . GLN A 1 109 ? -24.945 7.959 -18.988 1.00 56.25 109 GLN A C 1
ATOM 887 O O . GLN A 1 109 ? -24.459 9.013 -18.583 1.00 56.25 109 GLN A O 1
ATOM 892 N N . GLY A 1 110 ? -24.376 7.252 -19.973 1.00 45.66 110 GLY A N 1
ATOM 893 C CA . GLY A 1 110 ? -23.271 7.767 -20.797 1.00 45.66 110 GLY A CA 1
ATOM 894 C C . GLY A 1 110 ? -21.932 7.035 -20.700 1.00 45.66 110 GLY A C 1
ATOM 895 O O . GLY A 1 110 ? -21.033 7.341 -21.482 1.00 45.66 110 GLY A O 1
ATOM 896 N N . TYR A 1 111 ? -21.786 6.022 -19.846 1.00 37.72 111 TYR A N 1
ATOM 897 C CA . TYR A 1 111 ? -20.669 5.085 -19.970 1.00 37.72 111 TYR A CA 1
ATOM 898 C C . TYR A 1 111 ? -21.119 3.862 -20.768 1.00 37.72 111 TYR A C 1
ATOM 900 O O . TYR A 1 111 ? -21.769 2.958 -20.246 1.00 37.72 111 TYR A O 1
ATOM 908 N N . HIS A 1 112 ? -20.672 3.757 -22.025 1.00 36.09 112 HIS A N 1
ATOM 909 C CA . HIS A 1 112 ? -20.290 2.428 -22.489 1.00 36.09 112 HIS A CA 1
ATOM 910 C C . HIS A 1 112 ? -19.311 1.917 -21.437 1.00 36.09 112 HIS A C 1
ATOM 912 O O . HIS A 1 112 ? -18.222 2.479 -21.300 1.00 36.09 112 HIS A O 1
ATOM 918 N N . GLN A 1 113 ? -19.712 0.906 -20.664 1.00 36.03 113 GLN A N 1
ATOM 919 C CA . GLN A 1 113 ? -18.775 0.085 -19.920 1.00 36.03 113 GLN A CA 1
ATOM 920 C C . GLN A 1 113 ? -17.715 -0.337 -20.935 1.00 36.03 113 GLN A C 1
ATOM 922 O O . GLN A 1 113 ? -17.899 -1.285 -21.700 1.00 36.03 113 GLN A O 1
ATOM 927 N N . ARG A 1 114 ? -16.594 0.388 -20.985 1.00 31.12 114 ARG A N 1
ATOM 928 C CA . ARG A 1 114 ? -15.359 -0.195 -21.459 1.00 31.12 114 ARG A CA 1
ATOM 929 C C . ARG A 1 114 ? -15.094 -1.259 -20.423 1.00 31.12 114 ARG A C 1
ATOM 931 O O . ARG A 1 114 ? -14.526 -0.993 -19.371 1.00 31.12 114 ARG A O 1
ATOM 938 N N . VAL A 1 115 ? -15.586 -2.460 -20.724 1.00 32.25 115 VAL A N 1
ATOM 939 C CA . VAL A 1 115 ? -14.957 -3.693 -20.300 1.00 32.25 115 VAL A CA 1
ATOM 940 C C . VAL A 1 115 ? -13.479 -3.401 -20.471 1.00 32.25 115 VAL A C 1
ATOM 942 O O . VAL A 1 115 ? -13.016 -3.265 -21.608 1.00 32.25 115 VAL A O 1
ATOM 945 N N . ILE A 1 116 ? -12.758 -3.213 -19.366 1.00 30.73 116 ILE A N 1
ATOM 946 C CA . ILE A 1 116 ? -11.315 -3.352 -19.399 1.00 30.73 116 ILE A CA 1
ATOM 947 C C . ILE A 1 116 ? -11.152 -4.808 -19.813 1.00 30.73 116 ILE A C 1
ATOM 949 O O . ILE A 1 116 ? -11.192 -5.726 -18.997 1.00 30.73 116 ILE A O 1
ATOM 953 N N . HIS A 1 117 ? -11.058 -5.032 -21.122 1.00 28.44 117 HIS A N 1
ATOM 954 C CA . HIS A 1 117 ? -10.370 -6.184 -21.635 1.00 28.44 117 HIS A CA 1
ATOM 955 C C . HIS A 1 117 ? -8.972 -5.981 -21.073 1.00 28.44 117 HIS A C 1
ATOM 957 O O . HIS A 1 117 ? -8.159 -5.271 -21.660 1.00 28.44 117 HIS A O 1
ATOM 963 N N . ARG A 1 118 ? -8.675 -6.567 -19.907 1.00 29.95 118 ARG A N 1
ATOM 964 C CA . ARG A 1 118 ? -7.305 -6.995 -19.675 1.00 29.95 118 ARG A CA 1
ATOM 965 C C . ARG A 1 118 ? -7.073 -7.979 -20.802 1.00 29.95 118 ARG A C 1
ATOM 967 O O . ARG A 1 118 ? -7.482 -9.137 -20.716 1.00 29.95 118 ARG A O 1
ATOM 974 N N . CYS A 1 119 ? -6.522 -7.479 -21.903 1.00 23.48 119 CYS A N 1
ATOM 975 C CA . CYS A 1 119 ? -5.945 -8.295 -22.941 1.00 23.48 119 CYS A CA 1
ATOM 976 C C . CYS A 1 119 ? -4.904 -9.164 -22.240 1.00 23.48 119 CYS A C 1
ATOM 978 O O . CYS A 1 119 ? -3.747 -8.786 -22.094 1.00 23.48 119 CYS A O 1
ATOM 980 N N . ARG A 1 120 ? -5.315 -10.358 -21.803 1.00 32.31 120 ARG A N 1
ATOM 981 C CA . ARG A 1 120 ? -4.417 -11.498 -21.798 1.00 32.31 120 ARG A CA 1
ATOM 982 C C . ARG A 1 120 ? -3.989 -11.634 -23.250 1.00 32.31 120 ARG A C 1
ATOM 984 O O . ARG A 1 120 ? -4.699 -12.236 -24.047 1.00 32.31 120 ARG A O 1
ATOM 991 N N . MET A 1 121 ? -2.826 -11.096 -23.592 1.00 23.34 121 MET A N 1
ATOM 992 C CA . MET A 1 121 ? -2.055 -11.618 -24.712 1.00 23.34 121 MET A CA 1
ATOM 993 C C . MET A 1 121 ? -1.608 -13.034 -24.323 1.00 23.34 121 MET A C 1
ATOM 995 O O . MET A 1 121 ? -0.459 -13.277 -23.974 1.00 23.34 121 MET A O 1
ATOM 999 N N . ARG A 1 122 ? -2.545 -13.987 -24.315 1.00 34.53 122 ARG A N 1
ATOM 1000 C CA . ARG A 1 122 ? -2.217 -15.386 -24.564 1.00 34.53 122 ARG A CA 1
ATOM 1001 C C . ARG A 1 122 ? -2.468 -15.598 -26.046 1.00 34.53 122 ARG A C 1
ATOM 1003 O O . ARG A 1 122 ? -3.525 -15.226 -26.549 1.00 34.53 122 ARG A O 1
ATOM 1010 N N . LYS A 1 123 ? -1.454 -16.122 -26.735 1.00 28.50 123 LYS A N 1
ATOM 1011 C CA . LYS A 1 123 ? -1.538 -16.520 -28.142 1.00 28.50 123 LYS A CA 1
ATOM 1012 C C . LYS A 1 123 ? -2.825 -17.332 -28.379 1.00 28.50 123 LYS A C 1
ATOM 1014 O O . LYS A 1 123 ? -3.226 -18.077 -27.484 1.00 28.50 123 LYS A O 1
ATOM 1019 N N . PRO A 1 124 ? -3.481 -17.185 -29.540 1.00 31.23 124 PRO A N 1
ATOM 1020 C CA . PRO A 1 124 ? -4.682 -17.946 -29.831 1.00 31.23 124 PRO A CA 1
ATOM 1021 C C . PRO A 1 124 ? -4.300 -19.401 -30.109 1.00 31.23 124 PRO A C 1
ATOM 1023 O O . PRO A 1 124 ? -3.686 -19.699 -31.132 1.00 31.23 124 PRO A O 1
ATOM 1026 N N . ASP A 1 125 ? -4.695 -20.299 -29.213 1.00 34.09 125 ASP A N 1
ATOM 1027 C CA . ASP A 1 125 ? -4.694 -21.726 -29.503 1.00 34.09 125 ASP A CA 1
ATOM 1028 C C . ASP A 1 125 ? -5.972 -22.056 -30.281 1.00 34.09 125 ASP A C 1
ATOM 1030 O O . ASP A 1 125 ? -7.083 -21.645 -29.931 1.00 34.09 125 ASP A O 1
ATOM 1034 N N . HIS A 1 126 ? -5.792 -22.762 -31.394 1.00 35.38 126 HIS A N 1
ATOM 1035 C CA . HIS A 1 126 ? -6.842 -23.203 -32.298 1.00 35.38 126 HIS A CA 1
ATOM 1036 C C . HIS A 1 126 ? -7.816 -24.143 -31.590 1.00 35.38 126 HIS A C 1
ATOM 1038 O O . HIS A 1 126 ? -7.595 -25.343 -31.604 1.00 35.38 126 HIS A O 1
ATOM 1044 N N . LEU A 1 127 ? -8.883 -23.613 -30.993 1.00 33.94 127 LEU A N 1
ATOM 1045 C CA . LEU A 1 127 ? -10.154 -24.297 -30.729 1.00 33.94 127 LEU A CA 1
ATOM 1046 C C . LEU A 1 127 ? -11.134 -23.251 -30.185 1.00 33.94 127 LEU A C 1
ATOM 1048 O O . LEU A 1 127 ? -11.107 -22.879 -29.017 1.00 33.94 127 LEU A O 1
ATOM 1052 N N . GLY A 1 128 ? -11.981 -22.722 -31.068 1.00 40.53 128 GLY A N 1
ATOM 1053 C CA . GLY A 1 128 ? -13.016 -21.767 -30.685 1.00 40.53 128 GLY A CA 1
ATOM 1054 C C . GLY A 1 128 ? -14.033 -22.365 -29.704 1.00 40.53 128 GLY A C 1
ATOM 1055 O O . GLY A 1 128 ? -14.472 -23.498 -29.920 1.00 40.53 128 GLY A O 1
ATOM 1056 N N . ARG A 1 129 ? -14.426 -21.531 -28.716 1.00 31.12 129 ARG A N 1
ATOM 1057 C CA . ARG A 1 129 ? -15.540 -21.594 -27.722 1.00 31.12 129 ARG A CA 1
ATOM 1058 C C . ARG A 1 129 ? -15.016 -21.494 -26.274 1.00 31.12 129 ARG A C 1
ATOM 1060 O O . ARG A 1 129 ? -14.068 -22.181 -25.940 1.00 31.12 129 ARG A O 1
ATOM 1067 N N . ASN A 1 130 ? -15.537 -20.692 -25.338 1.00 28.11 130 ASN A N 1
ATOM 1068 C CA . ASN A 1 130 ? -16.752 -19.876 -25.213 1.00 28.11 130 ASN A CA 1
ATOM 1069 C C . ASN A 1 130 ? -16.433 -18.622 -24.366 1.00 28.11 130 ASN A C 1
ATOM 1071 O O . ASN A 1 130 ? -15.789 -18.740 -23.324 1.00 28.11 130 ASN A O 1
ATOM 1075 N N . CYS A 1 131 ? -16.933 -17.444 -24.752 1.00 25.38 131 CYS A N 1
ATOM 1076 C CA . CYS A 1 131 ? -17.026 -16.303 -23.838 1.00 25.38 131 CYS A CA 1
ATOM 1077 C C . CYS A 1 131 ? -18.123 -16.593 -22.808 1.00 25.38 131 CYS A C 1
ATOM 1079 O O . CYS A 1 131 ? -19.287 -16.738 -23.175 1.00 25.38 131 CYS A O 1
ATOM 1081 N N . VAL A 1 132 ? -17.763 -16.673 -21.528 1.00 30.23 132 VAL A N 1
ATOM 1082 C CA . VAL A 1 132 ? -18.742 -16.658 -20.437 1.00 30.23 132 VAL A CA 1
ATOM 1083 C C . VAL A 1 132 ? -18.996 -15.196 -20.089 1.00 30.23 132 VAL A C 1
ATOM 1085 O O . VAL A 1 132 ? -18.123 -14.518 -19.551 1.00 30.23 132 VAL A O 1
ATOM 1088 N N . SER A 1 133 ? -20.174 -14.693 -20.448 1.00 28.06 133 SER A N 1
ATOM 1089 C CA . SER A 1 133 ? -20.653 -13.382 -20.020 1.00 28.06 133 SER A CA 1
ATOM 1090 C C . SER A 1 133 ? -20.991 -13.437 -18.531 1.00 28.06 133 SER A C 1
ATOM 1092 O O . SER A 1 133 ? -21.967 -14.080 -18.147 1.00 28.06 133 SER A O 1
ATOM 1094 N N . PHE A 1 134 ? -20.205 -12.768 -17.692 1.00 29.16 134 PHE A N 1
ATOM 1095 C CA . PHE A 1 134 ? -20.625 -12.465 -16.327 1.00 29.16 134 PHE A CA 1
ATOM 1096 C C . PHE A 1 134 ? -21.406 -11.151 -16.342 1.00 29.16 134 PHE A C 1
ATOM 1098 O O . PHE A 1 134 ? -20.850 -10.092 -16.624 1.00 29.16 134 PHE A O 1
ATOM 1105 N N . LEU A 1 135 ? -22.707 -11.240 -16.055 1.00 25.38 135 LEU A N 1
ATOM 1106 C CA . LEU A 1 135 ? -23.504 -10.095 -15.630 1.00 25.38 135 LEU A CA 1
ATOM 1107 C C . LEU A 1 135 ? -22.915 -9.617 -14.299 1.00 25.38 135 LEU A C 1
ATOM 1109 O O . LEU A 1 135 ? -22.910 -10.370 -13.324 1.00 25.38 135 LEU A O 1
ATOM 1113 N N . VAL A 1 136 ? -22.412 -8.387 -14.245 1.00 33.81 136 VAL A N 1
ATOM 1114 C CA . VAL A 1 136 ? -22.074 -7.758 -12.968 1.00 33.81 136 VAL A CA 1
ATOM 1115 C C . VAL A 1 136 ? -23.392 -7.290 -12.361 1.00 33.81 136 VAL A C 1
ATOM 1117 O O . VAL A 1 136 ? -23.907 -6.229 -12.701 1.00 33.81 136 VAL A O 1
ATOM 1120 N N . GLN A 1 137 ? -23.975 -8.136 -11.510 1.00 31.73 137 GLN A N 1
ATOM 1121 C CA . GLN A 1 137 ? -24.909 -7.675 -10.484 1.00 31.73 137 GLN A CA 1
ATOM 1122 C C . GLN A 1 137 ? -24.191 -6.611 -9.640 1.00 31.73 137 GLN A C 1
ATOM 1124 O O . GLN A 1 137 ? -22.968 -6.685 -9.514 1.00 31.73 137 GLN A O 1
ATOM 1129 N N . GLY A 1 138 ? -24.941 -5.604 -9.173 1.00 31.33 138 GLY A N 1
ATOM 1130 C CA . GLY A 1 138 ? -24.451 -4.327 -8.634 1.00 31.33 138 GLY A CA 1
ATOM 1131 C C . GLY A 1 138 ? -23.208 -4.418 -7.752 1.00 31.33 138 GLY A C 1
ATOM 1132 O O . GLY A 1 138 ? -22.980 -5.447 -7.127 1.00 31.33 138 GLY A O 1
ATOM 1133 N N . ILE A 1 139 ? -22.411 -3.337 -7.726 1.00 34.19 139 ILE A N 1
ATOM 1134 C CA . ILE A 1 139 ? -21.187 -3.219 -6.915 1.00 34.19 139 ILE A CA 1
ATOM 1135 C C . ILE A 1 139 ? -21.496 -3.782 -5.521 1.00 34.19 139 ILE A C 1
ATOM 1137 O O . ILE A 1 139 ? -22.233 -3.143 -4.767 1.00 34.19 139 ILE A O 1
ATOM 1141 N N . PRO A 1 140 ? -21.009 -4.991 -5.188 1.00 32.75 140 PRO A N 1
ATOM 1142 C CA . PRO A 1 140 ? -21.188 -5.501 -3.850 1.00 32.75 140 PRO A CA 1
ATOM 1143 C C . PRO A 1 140 ? -20.426 -4.543 -2.945 1.00 32.75 140 PRO A C 1
ATOM 1145 O O . PRO A 1 140 ? -19.319 -4.126 -3.302 1.00 32.75 140 PRO A O 1
ATOM 1148 N N . ALA A 1 141 ? -20.997 -4.203 -1.787 1.00 36.56 141 ALA A N 1
ATOM 1149 C CA . ALA A 1 141 ? -20.220 -3.647 -0.688 1.00 36.56 141 ALA A CA 1
ATOM 1150 C C . ALA A 1 141 ? -18.889 -4.411 -0.636 1.00 36.56 141 ALA A C 1
ATOM 1152 O O . ALA A 1 141 ? -18.907 -5.647 -0.600 1.00 36.56 141 ALA A O 1
ATOM 1153 N N . LYS A 1 142 ? -17.756 -3.702 -0.767 1.00 48.31 142 LYS A N 1
ATOM 1154 C CA . LYS A 1 142 ? -16.429 -4.325 -0.750 1.00 48.31 142 LYS A CA 1
ATOM 1155 C C . LYS A 1 142 ? -16.399 -5.174 0.520 1.00 48.31 142 LYS A C 1
ATOM 1157 O O . LYS A 1 142 ? -16.524 -4.633 1.614 1.00 48.31 142 LYS A O 1
ATOM 1162 N N . MET A 1 143 ? -16.372 -6.501 0.378 1.00 51.56 143 MET A N 1
ATOM 1163 C CA . MET A 1 143 ? -16.252 -7.393 1.527 1.00 51.56 143 MET A CA 1
ATOM 1164 C C . MET A 1 143 ? -14.865 -7.137 2.099 1.00 51.56 143 MET A C 1
ATOM 1166 O O . MET A 1 143 ? -13.872 -7.647 1.584 1.00 51.56 143 MET A O 1
ATOM 1170 N N . THR A 1 144 ? -14.794 -6.277 3.108 1.00 68.25 144 THR A N 1
ATOM 1171 C CA . THR A 1 144 ? -13.557 -5.997 3.816 1.00 68.25 144 THR A CA 1
ATOM 1172 C C . THR A 1 144 ? -13.228 -7.224 4.652 1.00 68.25 144 THR A C 1
ATOM 1174 O O . THR A 1 144 ? -13.897 -7.520 5.642 1.00 68.25 144 THR A O 1
ATOM 1177 N N . MET A 1 145 ? -12.242 -7.996 4.201 1.00 86.88 145 MET A N 1
ATOM 1178 C CA . MET A 1 145 ? -11.745 -9.151 4.937 1.00 86.88 145 MET A CA 1
ATOM 1179 C C . MET A 1 145 ? -10.907 -8.649 6.115 1.00 86.88 145 MET A C 1
ATOM 1181 O O . MET A 1 145 ? -9.922 -7.944 5.912 1.00 86.88 145 MET A O 1
ATOM 1185 N N . VAL A 1 146 ? -11.320 -9.001 7.333 1.00 90.06 146 VAL A N 1
ATOM 1186 C CA . VAL A 1 146 ? -10.583 -8.685 8.562 1.00 90.06 146 VAL A CA 1
ATOM 1187 C C . VAL A 1 146 ? -9.640 -9.837 8.881 1.00 90.06 146 VAL A C 1
ATOM 1189 O O . VAL A 1 146 ? -10.057 -10.995 8.933 1.00 90.06 146 VAL A O 1
ATOM 1192 N N . PHE A 1 147 ? -8.376 -9.511 9.119 1.00 93.06 147 PHE A N 1
ATOM 1193 C CA . PHE A 1 147 ? -7.331 -10.443 9.512 1.00 93.06 147 PHE A CA 1
ATOM 1194 C C . PHE A 1 147 ? -7.051 -10.284 10.997 1.00 93.06 147 PHE A C 1
ATOM 1196 O O . PHE A 1 147 ? -6.708 -9.200 11.462 1.00 93.06 147 PHE A O 1
ATOM 1203 N N . SER A 1 148 ? -7.197 -11.364 11.756 1.00 93.88 148 SER A N 1
ATOM 1204 C CA . SER A 1 148 ? -6.941 -11.351 13.194 1.00 93.88 148 SER A CA 1
ATOM 1205 C C . SER A 1 148 ? -5.588 -11.974 13.478 1.00 93.88 148 SER A C 1
ATOM 1207 O O . SER A 1 148 ? -5.399 -13.161 13.243 1.00 93.88 148 SER A O 1
ATOM 1209 N N . PHE A 1 149 ? -4.659 -11.194 14.021 1.00 95.38 149 PHE A N 1
ATOM 1210 C CA . PHE A 1 149 ? -3.453 -11.744 14.618 1.00 95.38 149 PHE A CA 1
ATOM 1211 C C . PHE A 1 149 ? -3.829 -12.448 15.925 1.00 95.38 149 PHE A C 1
ATOM 1213 O O . PHE A 1 149 ? -4.205 -11.800 16.905 1.00 95.38 149 PHE A O 1
ATOM 1220 N N . LEU A 1 150 ? -3.776 -13.781 15.919 1.00 92.69 150 LEU A N 1
ATOM 1221 C CA . LEU A 1 150 ? -4.138 -14.607 17.072 1.00 92.69 150 LEU A CA 1
ATOM 1222 C C . LEU A 1 150 ? -2.902 -14.916 17.912 1.00 92.69 150 LEU A C 1
ATOM 1224 O O . LEU A 1 150 ? -2.896 -14.749 19.131 1.00 92.69 150 LEU A O 1
ATOM 1228 N N . SER A 1 151 ? -1.841 -15.363 17.246 1.00 89.94 151 SER A N 1
ATOM 1229 C CA . SER A 1 151 ? -0.543 -15.640 17.853 1.00 89.94 151 SER A CA 1
ATOM 1230 C C . SER A 1 151 ? 0.543 -15.683 16.779 1.00 89.94 151 SER A C 1
ATOM 1232 O O . SER A 1 151 ? 0.253 -15.626 15.583 1.00 89.94 151 SER A O 1
ATOM 1234 N N . ARG A 1 152 ? 1.812 -15.794 17.188 1.00 87.88 152 ARG A N 1
ATOM 1235 C CA . ARG A 1 152 ? 2.919 -15.971 16.241 1.00 87.88 152 ARG A CA 1
ATOM 1236 C C . ARG A 1 152 ? 2.652 -17.197 15.364 1.00 87.88 152 ARG A C 1
ATOM 1238 O O . ARG A 1 152 ? 2.486 -18.297 15.883 1.00 87.88 152 ARG A O 1
ATOM 1245 N N . GLY A 1 153 ? 2.639 -17.004 14.048 1.00 84.75 153 GLY A N 1
ATOM 1246 C CA . GLY A 1 153 ? 2.327 -18.078 13.106 1.00 84.75 153 GLY A CA 1
ATOM 1247 C C . GLY A 1 153 ? 0.846 -18.245 12.756 1.00 84.75 153 GLY A C 1
ATOM 1248 O O . GLY A 1 153 ? 0.541 -19.102 11.929 1.00 84.75 153 GLY A O 1
ATOM 1249 N N . ASP A 1 154 ? -0.071 -17.471 13.343 1.00 89.94 154 ASP A N 1
ATOM 1250 C CA . ASP A 1 154 ? -1.514 -17.674 13.173 1.00 89.94 154 ASP A CA 1
ATOM 1251 C C . ASP A 1 154 ? -2.287 -16.354 12.996 1.00 89.94 154 ASP A C 1
ATOM 1253 O O . ASP A 1 154 ? -2.424 -15.546 13.921 1.00 89.94 154 ASP A O 1
ATOM 1257 N N . LEU A 1 155 ? -2.813 -16.166 11.783 1.00 91.06 155 LEU A N 1
ATOM 1258 C CA . LEU A 1 155 ? -3.667 -15.051 11.362 1.00 91.06 155 LEU A CA 1
ATOM 1259 C C . LEU A 1 155 ? -5.142 -15.479 11.207 1.00 91.06 155 LEU A C 1
ATOM 1261 O O . LEU A 1 155 ? -5.930 -14.796 10.543 1.00 91.06 155 LEU A O 1
ATOM 1265 N N . GLY A 1 156 ? -5.510 -16.654 11.730 1.00 86.69 156 GLY A N 1
ATOM 1266 C CA . GLY A 1 156 ? -6.816 -17.289 11.569 1.00 86.69 156 GLY A CA 1
ATOM 1267 C C . GLY A 1 156 ? -7.035 -17.844 10.159 1.00 86.69 156 GLY A C 1
ATOM 1268 O O . GLY A 1 156 ? -7.098 -19.055 9.961 1.00 86.69 156 GLY A O 1
ATOM 1269 N N . LEU A 1 157 ? -7.146 -16.960 9.162 1.00 87.06 157 LEU A N 1
ATOM 1270 C CA . LEU A 1 157 ? -7.348 -17.332 7.753 1.00 87.06 157 LEU A CA 1
ATOM 1271 C C . LEU A 1 157 ? -6.080 -17.865 7.084 1.00 87.06 157 LEU A C 1
ATOM 1273 O O . LEU A 1 157 ? -6.164 -18.638 6.133 1.00 87.06 157 LEU A O 1
ATOM 1277 N N . ILE A 1 158 ? -4.917 -17.433 7.568 1.00 92.25 158 ILE A N 1
ATOM 1278 C CA . ILE A 1 158 ? -3.604 -17.894 7.125 1.00 92.25 158 ILE A CA 1
ATOM 1279 C C . ILE A 1 158 ? -2.838 -18.329 8.364 1.00 92.25 158 ILE A C 1
ATOM 1281 O O . ILE A 1 158 ? -2.813 -17.615 9.360 1.00 92.25 158 ILE A O 1
ATOM 1285 N N . HIS A 1 159 ? -2.193 -19.484 8.305 1.00 90.00 159 HIS A N 1
ATOM 1286 C CA . HIS A 1 159 ? -1.429 -20.007 9.429 1.00 90.00 159 HIS A CA 1
ATOM 1287 C C . HIS A 1 159 ? -0.189 -20.762 8.951 1.00 90.00 159 HIS A C 1
ATOM 1289 O O . HIS A 1 159 ? -0.050 -21.106 7.771 1.00 90.00 159 HIS A O 1
ATOM 1295 N N . ALA A 1 160 ? 0.708 -21.046 9.890 1.00 87.62 160 ALA A N 1
ATOM 1296 C CA . ALA A 1 160 ? 1.926 -21.806 9.669 1.00 87.62 160 ALA A CA 1
ATOM 1297 C C . ALA A 1 160 ? 1.649 -23.133 8.944 1.00 87.62 160 ALA A C 1
ATOM 1299 O O . ALA A 1 160 ? 0.673 -23.835 9.226 1.00 87.62 160 ALA A O 1
ATOM 1300 N N . GLY A 1 161 ? 2.523 -23.486 8.000 1.00 86.19 161 GLY A N 1
ATOM 1301 C CA . GLY A 1 161 ? 2.447 -24.741 7.247 1.00 86.19 161 GLY A CA 1
ATOM 1302 C C . GLY A 1 161 ? 1.422 -24.763 6.109 1.00 86.19 161 GLY A C 1
ATOM 1303 O O .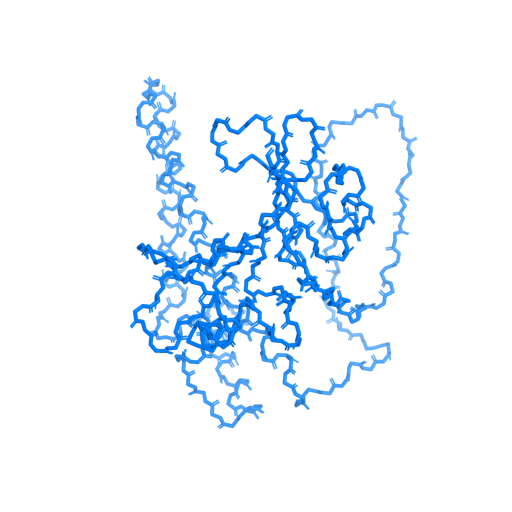 GLY A 1 161 ? 1.422 -25.720 5.328 1.00 86.19 161 GLY A O 1
ATOM 1304 N N . MET A 1 162 ? 0.602 -23.719 5.958 1.00 94.56 162 MET A N 1
ATOM 1305 C CA . MET A 1 162 ? -0.328 -23.584 4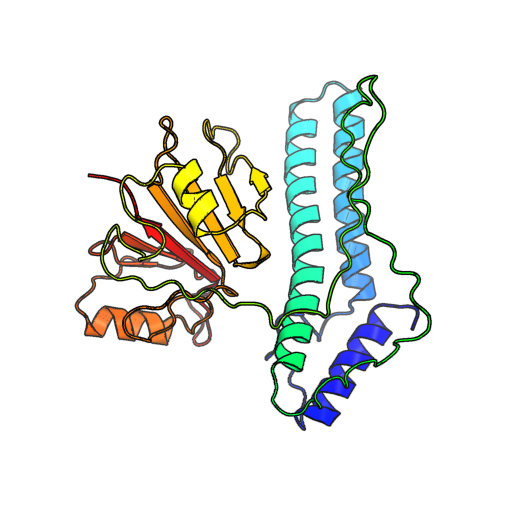.838 1.00 94.56 162 MET A CA 1
ATOM 1306 C C . MET A 1 162 ? 0.431 -23.576 3.501 1.00 94.56 162 MET A C 1
ATOM 1308 O O . MET A 1 162 ? 1.468 -22.927 3.357 1.00 94.56 162 MET A O 1
ATOM 1312 N N . SER A 1 163 ? -0.055 -24.339 2.526 1.00 95.88 163 SER A N 1
ATOM 1313 C CA . SER A 1 163 ? 0.440 -24.312 1.146 1.00 95.88 163 SER A CA 1
ATOM 1314 C C . SER A 1 163 ? -0.064 -23.081 0.393 1.00 95.88 163 SER A C 1
ATOM 1316 O O . SER A 1 163 ? -1.053 -22.449 0.768 1.00 95.88 163 SER A O 1
ATOM 1318 N N . ARG A 1 164 ? 0.589 -22.758 -0.721 1.00 95.06 164 ARG A N 1
ATOM 1319 C CA . ARG A 1 164 ? 0.164 -21.687 -1.628 1.00 95.06 164 ARG A CA 1
ATOM 1320 C C . ARG A 1 164 ? -1.243 -21.883 -2.192 1.00 95.06 164 ARG A C 1
ATOM 1322 O O . ARG A 1 164 ? -1.986 -20.919 -2.347 1.00 95.06 164 ARG A O 1
ATOM 1329 N N . GLU A 1 165 ? -1.640 -23.112 -2.499 1.00 95.38 165 GLU A N 1
ATOM 1330 C CA . GLU A 1 165 ? -2.998 -23.412 -2.958 1.00 95.38 165 GLU A CA 1
ATOM 1331 C C . GLU A 1 165 ? -4.038 -23.197 -1.852 1.00 95.38 165 GLU A C 1
ATOM 1333 O O . GLU A 1 165 ? -5.119 -22.668 -2.121 1.00 95.38 165 GLU A O 1
ATOM 1338 N N . GLU A 1 166 ? -3.720 -23.576 -0.612 1.00 95.75 166 GLU A N 1
ATOM 1339 C CA . GLU A 1 166 ? -4.596 -23.345 0.540 1.00 95.75 166 GLU A CA 1
ATOM 1340 C C . GLU A 1 166 ? -4.757 -21.848 0.829 1.00 95.75 166 GLU A C 1
ATOM 1342 O O . GLU A 1 166 ? -5.889 -21.397 1.007 1.00 95.75 166 GLU A O 1
ATOM 1347 N N . SER A 1 167 ? -3.674 -21.061 0.775 1.00 95.25 167 SER A N 1
ATOM 1348 C CA . SER A 1 167 ? -3.752 -19.610 0.997 1.00 95.25 167 SER A CA 1
ATOM 1349 C C . SER A 1 167 ? -4.571 -18.903 -0.085 1.00 95.25 167 SER A C 1
ATOM 1351 O O . SER A 1 167 ? -5.430 -18.082 0.230 1.00 95.25 167 SER A O 1
ATOM 1353 N N . ARG A 1 168 ? -4.413 -19.285 -1.359 1.00 95.06 168 ARG A N 1
ATOM 1354 C CA . ARG A 1 168 ? -5.258 -18.796 -2.467 1.00 95.06 168 ARG A CA 1
ATOM 1355 C C . ARG A 1 168 ? -6.723 -19.146 -2.287 1.00 95.06 168 ARG A C 1
ATOM 1357 O O . ARG A 1 168 ? -7.601 -18.349 -2.605 1.00 95.06 168 ARG A O 1
ATOM 1364 N N . LYS A 1 169 ? -7.014 -20.344 -1.783 1.00 93.50 169 LYS A N 1
ATOM 1365 C CA . LYS A 1 169 ? -8.392 -20.746 -1.498 1.00 93.50 169 LYS A CA 1
ATOM 1366 C C . LYS A 1 169 ? -8.989 -19.925 -0.352 1.00 93.50 169 LYS A C 1
ATOM 1368 O O . LYS A 1 169 ? -10.167 -19.588 -0.431 1.00 93.50 169 LYS A O 1
ATOM 1373 N N . ALA A 1 170 ? -8.197 -19.607 0.672 1.00 92.50 170 ALA A N 1
ATOM 1374 C CA . ALA A 1 170 ? -8.626 -18.798 1.810 1.00 92.50 170 ALA A CA 1
ATOM 1375 C C . ALA A 1 170 ? -8.864 -17.324 1.432 1.00 92.50 170 ALA A C 1
ATOM 1377 O O . ALA A 1 170 ? -9.872 -16.747 1.830 1.00 92.50 170 ALA A O 1
ATOM 1378 N N . LEU A 1 171 ? -7.970 -16.737 0.630 1.00 90.94 171 LEU A N 1
ATOM 1379 C CA . LEU A 1 171 ? -8.013 -15.323 0.235 1.00 90.94 171 LEU A CA 1
ATOM 1380 C C . LEU A 1 171 ? -8.873 -15.041 -1.008 1.00 90.94 171 LEU A C 1
ATOM 1382 O O . LEU A 1 171 ? -9.285 -13.906 -1.242 1.00 90.94 171 LEU A O 1
ATOM 1386 N N . GLY A 1 172 ? -9.165 -16.063 -1.813 1.00 85.25 172 GLY A N 1
ATOM 1387 C CA . GLY A 1 172 ? -9.955 -15.944 -3.035 1.00 85.25 172 GLY A CA 1
ATOM 1388 C C . GLY A 1 172 ? -9.122 -15.801 -4.316 1.00 85.25 172 GLY A C 1
ATOM 1389 O O . GLY A 1 172 ? -7.898 -15.852 -4.333 1.00 85.25 172 GLY A O 1
ATOM 1390 N N . GLY A 1 173 ? -9.816 -15.682 -5.453 1.00 69.50 173 GLY A N 1
ATOM 1391 C CA . GLY A 1 173 ? -9.220 -15.892 -6.782 1.00 69.50 173 GLY A CA 1
ATOM 1392 C C . GLY A 1 173 ? -8.606 -14.672 -7.483 1.00 69.50 173 GLY A C 1
ATOM 1393 O O . GLY A 1 173 ? -8.182 -14.813 -8.630 1.00 69.50 173 GLY A O 1
ATOM 1394 N N . ARG A 1 174 ? -8.592 -13.483 -6.867 1.00 82.75 174 ARG A N 1
ATOM 1395 C CA . ARG A 1 174 ? -8.016 -12.264 -7.466 1.00 82.75 174 ARG A CA 1
ATOM 1396 C C . ARG A 1 174 ? -6.657 -11.968 -6.842 1.00 82.75 174 ARG A C 1
ATOM 1398 O O . ARG A 1 174 ? -6.593 -11.342 -5.793 1.00 82.75 174 ARG A O 1
ATOM 1405 N N . PHE A 1 175 ? -5.598 -12.427 -7.500 1.00 89.81 175 PHE A N 1
ATOM 1406 C CA . PHE A 1 175 ? -4.224 -12.112 -7.123 1.00 89.81 175 PHE A CA 1
ATOM 1407 C C . PHE A 1 175 ? -3.326 -11.963 -8.352 1.00 89.81 175 PHE A C 1
ATOM 1409 O O . PHE A 1 175 ? -3.617 -12.510 -9.423 1.00 89.81 175 PHE A O 1
ATOM 1416 N N . GLU A 1 176 ? -2.210 -11.268 -8.174 1.00 91.62 176 GLU A N 1
ATOM 1417 C CA . GLU A 1 176 ? -1.104 -11.192 -9.126 1.00 91.62 176 GLU A CA 1
ATOM 1418 C C . GLU A 1 176 ? 0.141 -11.840 -8.521 1.00 91.62 176 GLU A C 1
ATOM 1420 O O . GLU A 1 176 ? 0.404 -11.702 -7.335 1.00 91.62 176 GLU A O 1
ATOM 1425 N N . ALA A 1 177 ? 0.900 -12.593 -9.316 1.00 92.62 177 ALA A N 1
ATOM 1426 C CA . ALA A 1 177 ? 2.127 -13.226 -8.844 1.00 92.62 177 ALA A CA 1
ATOM 1427 C C . ALA A 1 177 ? 3.341 -12.462 -9.377 1.00 92.62 177 ALA A C 1
ATOM 1429 O O . ALA A 1 177 ? 3.444 -12.263 -10.590 1.00 92.62 177 ALA A O 1
ATOM 1430 N N . PHE A 1 178 ? 4.270 -12.085 -8.500 1.00 90.31 178 PHE A N 1
ATOM 1431 C CA . PHE A 1 178 ? 5.481 -11.351 -8.872 1.00 90.31 178 PHE A CA 1
ATOM 1432 C C . PHE A 1 178 ? 6.686 -11.783 -8.030 1.00 90.31 178 PHE A C 1
ATOM 1434 O O . PHE A 1 178 ? 6.532 -12.323 -6.940 1.00 90.31 178 PHE A O 1
ATOM 1441 N N . TYR A 1 179 ? 7.900 -11.564 -8.531 1.00 87.38 179 TYR A N 1
ATOM 1442 C CA . TYR A 1 179 ? 9.129 -11.808 -7.773 1.00 87.38 179 TYR A CA 1
ATOM 1443 C C . TYR A 1 179 ? 9.544 -10.517 -7.066 1.00 87.38 179 TYR A C 1
ATOM 1445 O O . TYR A 1 179 ? 9.707 -9.488 -7.721 1.00 87.38 179 TYR A O 1
ATOM 1453 N N . LYS A 1 180 ? 9.670 -10.555 -5.732 1.00 80.88 180 LYS A N 1
ATOM 1454 C CA . LYS A 1 180 ? 9.927 -9.356 -4.915 1.00 80.88 180 LYS A CA 1
ATOM 1455 C C . LYS A 1 180 ? 11.311 -8.756 -5.187 1.00 80.88 180 LYS A C 1
ATOM 1457 O O . LYS A 1 180 ? 11.432 -7.535 -5.243 1.00 80.88 180 LYS A O 1
ATOM 1462 N N . ALA A 1 181 ? 12.322 -9.603 -5.375 1.00 79.00 181 ALA A N 1
ATOM 1463 C CA . ALA A 1 181 ? 13.698 -9.218 -5.684 1.00 79.00 181 ALA A CA 1
ATOM 1464 C C . ALA A 1 181 ? 14.253 -10.009 -6.884 1.00 79.00 181 ALA A C 1
ATOM 1466 O O . ALA A 1 181 ? 13.696 -11.036 -7.272 1.00 79.00 181 ALA A O 1
ATOM 1467 N N . GLU A 1 182 ? 15.356 -9.523 -7.465 1.00 79.00 182 GLU A N 1
ATOM 1468 C CA . GLU A 1 182 ? 16.022 -10.112 -8.645 1.00 79.00 182 GLU A CA 1
ATOM 1469 C C . GLU A 1 182 ? 16.474 -11.565 -8.402 1.00 79.00 182 GLU A C 1
ATOM 1471 O O . GLU A 1 182 ? 16.452 -12.386 -9.315 1.00 79.00 182 GLU A O 1
ATOM 1476 N N . ASP A 1 183 ? 16.824 -11.895 -7.159 1.00 78.38 183 ASP A N 1
ATOM 1477 C CA . ASP A 1 183 ? 17.277 -13.210 -6.702 1.00 78.38 183 ASP A CA 1
ATOM 1478 C C . ASP A 1 183 ? 16.164 -14.071 -6.077 1.00 78.38 183 ASP A C 1
ATOM 1480 O O . ASP A 1 183 ? 16.422 -15.192 -5.635 1.00 78.38 183 ASP A O 1
ATOM 1484 N N . SER A 1 184 ? 14.918 -13.585 -6.043 1.00 79.75 184 SER A N 1
ATOM 1485 C CA . SER A 1 184 ? 13.798 -14.356 -5.502 1.00 79.75 184 SER A CA 1
ATOM 1486 C C . SER A 1 184 ? 13.544 -15.596 -6.362 1.00 79.75 184 SER A C 1
ATOM 1488 O O . SER A 1 184 ? 13.180 -15.498 -7.531 1.00 79.75 184 SER A O 1
ATOM 1490 N N . THR A 1 185 ? 13.680 -16.785 -5.776 1.00 88.88 185 THR A N 1
ATOM 1491 C CA . THR A 1 185 ? 13.411 -18.064 -6.460 1.00 88.88 185 THR A CA 1
ATOM 1492 C C . THR A 1 185 ? 11.928 -18.436 -6.443 1.00 88.88 185 THR A C 1
ATOM 1494 O O . THR A 1 185 ? 11.468 -19.249 -7.249 1.00 88.88 185 THR A O 1
ATOM 1497 N N . VAL A 1 186 ? 11.148 -17.788 -5.574 1.00 92.38 186 VAL A N 1
ATOM 1498 C CA . VAL A 1 186 ? 9.727 -18.053 -5.352 1.00 92.38 186 VAL A CA 1
ATOM 1499 C C . VAL A 1 186 ? 8.924 -16.758 -5.510 1.00 92.38 186 VAL A C 1
ATOM 1501 O O . VAL A 1 186 ? 9.306 -15.735 -4.943 1.00 92.38 186 VAL A O 1
ATOM 1504 N N . PRO A 1 187 ? 7.824 -16.763 -6.285 1.00 92.06 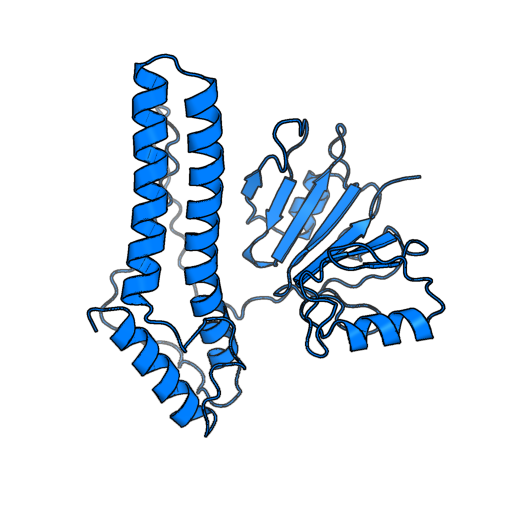187 PRO A N 1
ATOM 1505 C CA . PRO A 1 187 ? 6.984 -15.583 -6.450 1.00 92.06 187 PRO A CA 1
ATOM 1506 C C . PRO A 1 187 ? 6.114 -15.328 -5.213 1.00 92.06 187 PRO A C 1
ATOM 1508 O O . PRO A 1 187 ? 5.558 -16.258 -4.628 1.00 92.06 187 PRO A O 1
ATOM 1511 N N . THR A 1 188 ? 5.922 -14.057 -4.899 1.00 94.50 188 THR A N 1
ATOM 1512 C CA . THR A 1 188 ? 4.919 -13.522 -3.977 1.00 94.50 188 THR A CA 1
ATOM 1513 C C . THR A 1 188 ? 3.554 -13.495 -4.662 1.00 94.50 188 THR A C 1
ATOM 1515 O O . THR A 1 188 ? 3.469 -13.186 -5.851 1.00 94.50 188 THR A O 1
ATOM 1518 N N . ASP A 1 189 ? 2.485 -13.799 -3.923 1.00 96.81 189 ASP A N 1
ATOM 1519 C CA . ASP A 1 189 ? 1.110 -13.561 -4.384 1.00 96.81 189 ASP A CA 1
ATOM 1520 C C . ASP A 1 189 ? 0.586 -12.251 -3.773 1.00 96.81 189 ASP A C 1
ATOM 1522 O O . ASP A 1 189 ? 0.536 -12.115 -2.550 1.00 96.81 189 ASP A O 1
ATOM 1526 N N . ALA A 1 190 ? 0.198 -11.303 -4.627 1.00 94.38 190 ALA A N 1
ATOM 1527 C CA . ALA A 1 190 ? -0.339 -9.993 -4.282 1.00 94.38 190 ALA A CA 1
ATOM 1528 C C . ALA A 1 190 ? -1.859 -9.952 -4.429 1.00 94.38 190 ALA A C 1
ATOM 1530 O O . ALA A 1 190 ? -2.391 -10.232 -5.503 1.00 94.38 190 ALA A O 1
ATOM 1531 N N . TYR A 1 191 ? -2.551 -9.566 -3.365 1.00 93.19 191 TYR A N 1
ATOM 1532 C CA . TYR A 1 191 ? -3.994 -9.376 -3.309 1.00 93.19 191 TYR A CA 1
ATOM 1533 C C . TYR A 1 191 ? -4.274 -7.890 -3.073 1.00 93.19 191 TYR A C 1
ATOM 1535 O O . TYR A 1 191 ? -4.632 -7.491 -1.965 1.00 93.19 191 TYR A O 1
ATOM 1543 N N . ASP A 1 192 ? -4.095 -7.063 -4.105 1.00 85.00 192 ASP A N 1
ATOM 1544 C CA . ASP A 1 192 ? -4.192 -5.596 -4.004 1.00 85.00 192 ASP A CA 1
ATOM 1545 C C . ASP A 1 192 ? -5.533 -5.125 -3.426 1.00 85.00 192 ASP A C 1
ATOM 1547 O O . ASP A 1 192 ? -5.570 -4.215 -2.595 1.00 85.00 192 ASP A O 1
ATOM 1551 N N . ASP A 1 193 ? -6.626 -5.805 -3.803 1.00 84.50 193 ASP A N 1
ATOM 1552 C CA . ASP A 1 193 ? -7.985 -5.542 -3.309 1.00 84.50 193 ASP A CA 1
ATOM 1553 C C . ASP A 1 193 ? -8.075 -5.667 -1.775 1.00 84.50 193 ASP A C 1
ATOM 1555 O O . ASP A 1 193 ? -8.874 -4.958 -1.152 1.00 84.50 193 ASP A O 1
ATOM 1559 N N . LEU A 1 194 ? -7.259 -6.555 -1.189 1.00 89.88 194 LEU A N 1
ATOM 1560 C CA . LEU A 1 194 ? -7.173 -6.848 0.245 1.00 89.88 194 LEU A CA 1
ATOM 1561 C C . LEU A 1 194 ? -6.012 -6.115 0.938 1.00 89.88 194 LEU A C 1
ATOM 1563 O O . LEU A 1 194 ? -5.973 -6.087 2.164 1.00 89.88 194 LEU A O 1
ATOM 1567 N N . GLY A 1 195 ? -5.066 -5.558 0.175 1.00 92.88 195 GLY A N 1
ATOM 1568 C CA . GLY A 1 195 ? -3.823 -4.989 0.702 1.00 92.88 195 GLY A CA 1
ATOM 1569 C C . GLY A 1 195 ? -2.912 -6.036 1.335 1.00 92.88 195 GLY A C 1
ATOM 1570 O O . GLY A 1 195 ? -2.347 -5.781 2.393 1.00 92.88 195 GLY A O 1
ATOM 1571 N N . VAL A 1 196 ? -2.820 -7.224 0.729 1.00 95.19 196 VAL A N 1
ATOM 1572 C CA . VAL A 1 196 ? -2.085 -8.367 1.291 1.00 95.19 196 VAL A CA 1
ATOM 1573 C C . VAL A 1 196 ? -1.083 -8.929 0.290 1.00 95.19 196 VAL A C 1
ATOM 1575 O O . VAL A 1 196 ? -1.448 -9.257 -0.836 1.00 95.19 196 VAL A O 1
ATOM 1578 N N . HIS A 1 197 ? 0.159 -9.137 0.720 1.00 96.88 197 HIS A N 1
ATOM 1579 C CA . HIS A 1 197 ? 1.153 -9.935 0.004 1.00 96.88 197 HIS A CA 1
ATOM 1580 C C . HIS A 1 197 ? 1.489 -11.200 0.797 1.00 96.88 197 HIS A C 1
ATOM 1582 O O . HIS A 1 197 ? 1.812 -11.128 1.981 1.00 96.88 197 HIS A O 1
ATOM 1588 N N . VAL A 1 198 ? 1.460 -12.363 0.144 1.00 96.38 198 VAL A N 1
ATOM 1589 C CA . VAL A 1 198 ? 1.805 -13.653 0.761 1.00 96.38 198 VAL A CA 1
ATOM 1590 C C . VAL A 1 198 ? 3.144 -14.146 0.224 1.00 96.38 198 VAL A C 1
ATOM 1592 O O . VAL A 1 198 ? 3.339 -14.254 -0.990 1.00 96.38 198 VAL A O 1
ATOM 1595 N N . TYR A 1 199 ? 4.055 -14.459 1.142 1.00 95.19 199 TYR A N 1
ATOM 1596 C CA . TYR A 1 199 ? 5.412 -14.924 0.867 1.00 95.19 199 TYR A CA 1
ATOM 1597 C C . TYR A 1 199 ? 5.533 -16.421 1.122 1.00 95.19 199 TYR A C 1
ATOM 1599 O O . TYR A 1 199 ? 4.952 -16.949 2.076 1.00 95.19 199 TYR A O 1
ATOM 1607 N N . PHE A 1 200 ? 6.329 -17.093 0.290 1.00 94.44 200 PHE A N 1
ATOM 1608 C CA . PHE A 1 200 ? 6.473 -18.543 0.324 1.00 94.44 200 PHE A CA 1
ATOM 1609 C C . PHE A 1 200 ? 7.936 -18.987 0.343 1.00 94.44 200 PHE A C 1
ATOM 1611 O O . PHE A 1 200 ? 8.799 -18.311 -0.213 1.00 94.44 200 PHE A O 1
ATOM 1618 N N . ASP A 1 201 ? 8.192 -20.151 0.939 1.00 93.12 201 ASP A N 1
ATOM 1619 C CA . ASP A 1 201 ? 9.454 -20.874 0.773 1.00 93.12 201 ASP A CA 1
ATOM 1620 C C . ASP A 1 201 ? 9.514 -21.639 -0.567 1.00 93.12 201 ASP A C 1
ATOM 1622 O O . ASP A 1 201 ? 8.547 -21.698 -1.331 1.00 93.12 201 ASP A O 1
ATOM 1626 N N . GLU A 1 202 ? 10.653 -22.279 -0.850 1.00 93.62 202 GLU A N 1
ATOM 1627 C CA . GLU A 1 202 ? 10.873 -23.082 -2.068 1.00 93.62 202 GLU A CA 1
ATOM 1628 C C . GLU A 1 202 ? 9.967 -24.319 -2.174 1.00 93.62 202 GLU A C 1
ATOM 1630 O O . GLU A 1 202 ? 9.847 -24.926 -3.238 1.00 93.62 202 GLU A O 1
ATOM 1635 N N . ARG A 1 203 ? 9.304 -24.699 -1.077 1.00 93.94 203 ARG A N 1
ATOM 1636 C CA . ARG A 1 203 ? 8.296 -25.765 -1.033 1.00 93.94 203 ARG A CA 1
ATOM 1637 C C . ARG A 1 203 ? 6.877 -25.209 -1.175 1.00 93.94 203 ARG A C 1
ATOM 1639 O O . ARG A 1 203 ? 5.920 -25.963 -0.991 1.00 93.94 203 ARG A O 1
ATOM 1646 N N . TYR A 1 204 ? 6.739 -23.924 -1.505 1.00 94.88 204 TYR A N 1
ATOM 1647 C CA . TYR A 1 204 ? 5.481 -23.189 -1.607 1.00 94.88 204 TYR A CA 1
ATOM 1648 C C . TYR A 1 204 ? 4.645 -23.214 -0.318 1.00 94.88 204 TYR A C 1
ATOM 1650 O O . TYR A 1 204 ? 3.412 -23.246 -0.363 1.00 94.88 204 TYR A O 1
ATOM 1658 N N . ARG A 1 205 ? 5.307 -23.200 0.842 1.00 95.38 205 ARG A N 1
ATOM 1659 C CA . ARG A 1 205 ? 4.678 -23.011 2.154 1.00 95.38 205 ARG A CA 1
ATOM 1660 C C . ARG A 1 205 ? 4.707 -21.544 2.537 1.00 95.38 205 ARG A C 1
ATOM 1662 O O . ARG A 1 205 ? 5.705 -20.873 2.301 1.00 95.38 205 ARG A O 1
ATOM 1669 N N . VAL A 1 206 ? 3.625 -21.056 3.135 1.00 95.25 206 VAL A N 1
ATOM 1670 C CA . VAL A 1 206 ? 3.543 -19.679 3.632 1.00 95.25 206 VAL A CA 1
ATOM 1671 C C . VAL A 1 206 ? 4.590 -19.470 4.728 1.00 95.25 206 VAL A C 1
ATOM 1673 O O . VAL A 1 206 ? 4.581 -20.173 5.739 1.00 95.25 206 VAL A O 1
ATOM 1676 N N . VAL A 1 207 ? 5.467 -18.483 4.533 1.00 93.81 207 VAL A N 1
ATOM 1677 C CA . VAL A 1 207 ? 6.479 -18.061 5.523 1.00 93.81 207 VAL A CA 1
ATOM 1678 C C . VAL A 1 207 ? 6.183 -16.691 6.115 1.00 93.81 207 VAL A C 1
ATOM 1680 O O . VAL A 1 207 ? 6.602 -16.388 7.231 1.00 93.81 207 VAL A O 1
ATOM 1683 N N . GLY A 1 208 ? 5.400 -15.873 5.418 1.00 95.38 208 GLY A N 1
ATOM 1684 C CA . GLY A 1 208 ? 4.965 -14.597 5.953 1.00 95.38 208 GLY A CA 1
ATOM 1685 C C . GLY A 1 208 ? 3.895 -13.926 5.122 1.00 95.38 208 GLY A C 1
ATOM 1686 O O . GLY A 1 208 ? 3.638 -14.297 3.974 1.00 95.38 208 GLY A O 1
ATOM 1687 N N . VAL A 1 209 ? 3.270 -12.935 5.739 1.00 96.88 209 VAL A N 1
ATOM 1688 C CA . VAL A 1 209 ? 2.211 -12.131 5.137 1.00 96.88 209 VAL A CA 1
ATOM 1689 C C . VAL A 1 209 ? 2.497 -10.668 5.439 1.00 96.88 209 VAL A C 1
ATOM 1691 O O . VAL A 1 209 ? 2.732 -10.315 6.590 1.00 96.88 209 VAL A O 1
ATOM 1694 N N . GLU A 1 210 ? 2.509 -9.827 4.413 1.00 97.62 210 GLU A N 1
ATOM 1695 C CA . GLU A 1 210 ? 2.615 -8.374 4.544 1.00 97.62 210 GLU A CA 1
ATOM 1696 C C . GLU A 1 210 ? 1.245 -7.757 4.303 1.00 97.62 210 GLU A C 1
ATOM 1698 O O . GLU A 1 210 ? 0.576 -8.063 3.316 1.00 97.62 210 GLU A O 1
ATOM 1703 N N . PHE A 1 211 ? 0.849 -6.903 5.231 1.00 97.19 211 PHE A N 1
ATOM 1704 C CA . PHE A 1 211 ? -0.391 -6.149 5.246 1.00 97.19 211 PHE A CA 1
ATOM 1705 C C . PHE A 1 211 ? -0.068 -4.690 4.958 1.00 97.19 211 PHE A C 1
ATOM 1707 O O . PHE A 1 211 ? 0.828 -4.147 5.596 1.00 97.19 211 PHE A O 1
ATOM 1714 N N . LEU A 1 212 ? -0.773 -4.066 4.020 1.00 95.00 212 LEU A N 1
ATOM 1715 C CA . LEU A 1 212 ? -0.602 -2.660 3.630 1.00 95.00 212 LEU A CA 1
ATOM 1716 C C . LEU A 1 212 ? -1.610 -1.769 4.376 1.00 95.00 212 LEU A C 1
ATOM 1718 O O . LEU A 1 212 ? -2.621 -2.280 4.866 1.00 95.00 212 LEU A O 1
ATOM 1722 N N . LYS A 1 213 ? -1.375 -0.450 4.454 1.00 93.31 213 LYS A N 1
ATOM 1723 C CA . LYS A 1 213 ? -2.181 0.515 5.244 1.00 93.31 213 LYS A CA 1
ATOM 1724 C C . LYS A 1 213 ? -3.692 0.468 5.029 1.00 93.31 213 LYS A C 1
ATOM 1726 O O . LYS A 1 213 ? -4.455 0.722 5.955 1.00 93.31 213 LYS A O 1
ATOM 1731 N N . TRP A 1 214 ? -4.142 0.065 3.845 1.00 87.88 214 TRP A N 1
ATOM 1732 C CA . TRP A 1 214 ? -5.565 -0.071 3.524 1.00 87.88 214 TRP A CA 1
ATOM 1733 C C . TRP A 1 214 ? -6.172 -1.452 3.836 1.00 87.88 214 TRP A C 1
ATOM 1735 O O . TRP A 1 214 ? -7.343 -1.683 3.527 1.00 87.88 214 TRP A O 1
ATOM 1745 N N . SER A 1 215 ? -5.406 -2.378 4.419 1.00 92.81 215 SER A N 1
ATOM 1746 C CA . SER A 1 215 ? -5.900 -3.676 4.900 1.00 92.81 215 SER A CA 1
ATOM 1747 C C . SER A 1 215 ? -6.461 -3.584 6.329 1.00 92.81 215 SER A C 1
ATOM 1749 O O . SER A 1 215 ? -6.258 -2.599 7.042 1.00 92.81 215 SER A O 1
ATOM 1751 N N . GLU A 1 216 ? -7.180 -4.621 6.765 1.00 91.50 216 GLU A N 1
ATOM 1752 C CA . GLU A 1 216 ? -7.756 -4.703 8.115 1.00 91.50 216 GLU A CA 1
ATOM 1753 C C . GLU A 1 216 ? -7.055 -5.775 8.961 1.00 91.50 216 GLU A C 1
ATOM 1755 O O . GLU A 1 216 ? -7.635 -6.817 9.265 1.00 91.50 216 GLU A O 1
ATOM 1760 N N . LEU A 1 217 ? -5.793 -5.535 9.335 1.00 95.75 217 LEU A N 1
ATOM 1761 C CA . LEU A 1 217 ? -5.077 -6.358 10.316 1.00 95.75 217 LEU A CA 1
ATOM 1762 C C . LEU A 1 217 ? -5.343 -5.857 11.742 1.00 95.75 217 LEU A C 1
ATOM 1764 O O . LEU A 1 217 ? -5.005 -4.717 12.074 1.00 95.75 217 LEU A O 1
ATOM 1768 N N . VAL A 1 218 ? -5.881 -6.725 12.601 1.00 95.62 218 VAL A N 1
ATOM 1769 C CA . VAL A 1 218 ? -6.216 -6.408 13.996 1.00 95.62 218 VAL A CA 1
ATOM 1770 C C . VAL A 1 218 ? -5.619 -7.401 14.996 1.00 95.62 218 VAL A C 1
ATOM 1772 O O . VAL A 1 218 ? -5.506 -8.592 14.709 1.00 95.62 218 VAL A O 1
ATOM 1775 N N . TRP A 1 219 ? -5.313 -6.932 16.207 1.00 95.88 219 TRP A N 1
ATOM 1776 C CA . TRP A 1 219 ? -4.990 -7.763 17.372 1.00 95.88 219 TRP A CA 1
ATOM 1777 C C . TRP A 1 219 ? -5.820 -7.311 18.576 1.00 95.88 219 TRP A C 1
ATOM 1779 O O . TRP A 1 219 ? -5.687 -6.178 19.026 1.00 95.88 219 TRP A O 1
ATOM 1789 N N . ASP A 1 220 ? -6.703 -8.175 19.089 1.00 91.19 220 ASP A N 1
ATOM 1790 C CA . ASP A 1 220 ? -7.625 -7.856 20.195 1.00 91.19 220 ASP A CA 1
ATOM 1791 C C . ASP A 1 220 ? -8.397 -6.535 19.972 1.00 91.19 220 ASP A C 1
ATOM 1793 O O . ASP A 1 220 ? -8.518 -5.699 20.866 1.00 91.19 220 ASP A O 1
ATOM 1797 N N . ASN A 1 221 ? -8.923 -6.354 18.753 1.00 88.94 221 ASN A N 1
ATOM 1798 C CA . ASN A 1 221 ? -9.619 -5.155 18.253 1.00 88.94 221 ASN A CA 1
ATOM 1799 C C . ASN A 1 221 ? -8.752 -3.901 18.034 1.00 88.94 221 ASN A C 1
ATOM 1801 O O . ASN A 1 221 ? -9.284 -2.888 17.586 1.00 88.94 221 ASN A O 1
ATOM 1805 N N . GLN A 1 222 ? -7.443 -3.946 18.293 1.00 96.00 222 GLN A N 1
ATOM 1806 C CA . GLN A 1 222 ? -6.532 -2.872 17.894 1.00 96.00 222 GLN A CA 1
ATOM 1807 C C . GLN A 1 222 ? -6.117 -3.063 16.436 1.00 96.00 222 GLN A C 1
ATOM 1809 O O . GLN A 1 222 ? -5.529 -4.092 16.100 1.00 96.00 222 GLN A O 1
ATOM 1814 N N . LYS A 1 223 ? -6.367 -2.066 15.582 1.00 96.25 223 LYS A N 1
ATOM 1815 C CA . LYS A 1 223 ? -5.828 -2.044 14.218 1.00 96.25 223 LYS A CA 1
ATOM 1816 C C . LYS A 1 223 ? -4.312 -1.853 14.272 1.00 96.25 223 LYS A C 1
ATOM 1818 O O . LYS A 1 223 ? -3.824 -1.022 15.036 1.00 96.25 223 LYS A O 1
ATOM 1823 N N . LEU A 1 224 ? -3.572 -2.664 13.520 1.00 97.12 224 LEU A N 1
ATOM 1824 C CA . LEU A 1 224 ? -2.105 -2.662 13.542 1.00 97.12 224 LEU A CA 1
ATOM 1825 C C . LEU A 1 224 ? -1.473 -1.930 12.357 1.00 97.12 224 LEU A C 1
ATOM 1827 O O . LEU A 1 224 ? -0.325 -1.519 12.459 1.00 97.12 224 LEU A O 1
ATOM 1831 N N . VAL A 1 225 ? -2.195 -1.803 11.245 1.00 96.06 225 VAL A N 1
ATOM 1832 C CA . VAL A 1 225 ? -1.725 -1.230 9.977 1.00 96.06 225 VAL A CA 1
ATOM 1833 C C . VAL A 1 225 ? -2.686 -0.125 9.542 1.00 96.06 225 VAL A C 1
ATOM 1835 O O . VAL A 1 225 ? -3.879 -0.234 9.808 1.00 96.06 225 VAL A O 1
ATOM 1838 N N . GLY A 1 226 ? -2.194 0.958 8.943 1.00 92.50 226 GLY A N 1
ATOM 1839 C CA . GLY A 1 226 ? -2.992 2.167 8.696 1.00 92.50 226 GLY A CA 1
ATOM 1840 C C . GLY A 1 226 ? -3.432 2.891 9.975 1.00 92.50 226 GLY A C 1
ATOM 1841 O O . GLY A 1 226 ? -4.346 3.705 9.937 1.00 92.50 226 GLY A O 1
ATOM 1842 N N . GLU A 1 227 ? -2.819 2.556 11.110 1.00 94.56 227 GLU A N 1
ATOM 1843 C CA . GLU A 1 227 ? -3.040 3.173 12.418 1.00 94.56 227 GLU A CA 1
ATOM 1844 C C . GLU A 1 227 ? -1.833 4.042 12.779 1.00 94.56 227 GLU A C 1
ATOM 1846 O O . GLU A 1 227 ? -0.717 3.796 12.309 1.00 94.56 227 GLU A O 1
ATOM 1851 N N . ASN A 1 228 ? -2.041 5.025 13.653 1.00 94.25 228 ASN A N 1
ATOM 1852 C CA . ASN A 1 228 ? -0.957 5.834 14.190 1.00 94.25 228 ASN A CA 1
ATOM 1853 C C . ASN A 1 228 ? 0.085 4.962 14.928 1.00 94.25 228 ASN A C 1
ATOM 1855 O O . ASN A 1 228 ? -0.228 4.159 15.816 1.00 94.25 228 ASN A O 1
ATOM 1859 N N . ALA A 1 229 ? 1.357 5.140 14.577 1.00 94.38 229 ALA A N 1
ATOM 1860 C CA . ALA A 1 229 ? 2.462 4.332 15.072 1.00 94.38 229 ALA A CA 1
ATOM 1861 C C . ALA A 1 229 ? 2.642 4.449 16.593 1.00 94.38 229 ALA A C 1
ATOM 1863 O O . ALA A 1 229 ? 2.976 3.458 17.250 1.00 94.38 229 ALA A O 1
ATOM 1864 N N . LEU A 1 230 ? 2.384 5.620 17.188 1.00 91.44 230 LEU A N 1
ATOM 1865 C CA . LEU A 1 230 ? 2.433 5.802 18.639 1.00 91.44 230 LEU A CA 1
ATOM 1866 C C . LEU A 1 230 ? 1.358 4.959 19.340 1.00 91.44 230 LEU A C 1
ATOM 1868 O O . LEU A 1 230 ? 1.659 4.318 20.352 1.00 91.44 230 LEU A O 1
ATOM 1872 N N . VAL A 1 231 ? 0.140 4.896 18.789 1.00 94.94 231 VAL A N 1
ATOM 1873 C CA . VAL A 1 231 ? -0.954 4.054 19.313 1.00 94.94 231 VAL A CA 1
ATOM 1874 C C . VAL A 1 231 ? -0.552 2.579 19.293 1.00 94.94 231 VAL A C 1
ATOM 1876 O O . VAL A 1 231 ? -0.636 1.900 20.322 1.00 94.94 231 VAL A O 1
ATOM 1879 N N . VAL A 1 232 ? -0.029 2.097 18.163 1.00 97.25 232 VAL A N 1
ATOM 1880 C CA . VAL A 1 232 ? 0.421 0.704 18.009 1.00 97.25 232 VAL A CA 1
ATOM 1881 C C . VAL A 1 232 ? 1.575 0.380 18.964 1.00 97.25 232 VAL A C 1
ATOM 1883 O O . VAL A 1 232 ? 1.547 -0.642 19.652 1.00 97.25 232 VAL A O 1
ATOM 1886 N N . ARG A 1 233 ? 2.567 1.269 19.094 1.00 95.62 233 ARG A N 1
ATOM 1887 C CA . ARG A 1 233 ? 3.690 1.100 20.034 1.00 95.62 233 ARG A CA 1
ATOM 1888 C C . ARG A 1 233 ? 3.217 1.007 21.481 1.00 95.62 233 ARG A C 1
ATOM 1890 O O . ARG A 1 233 ? 3.675 0.138 22.221 1.00 95.62 233 ARG A O 1
ATOM 1897 N N . GLN A 1 234 ? 2.302 1.883 21.893 1.00 95.06 234 GLN A N 1
ATOM 1898 C CA . GLN A 1 234 ? 1.735 1.857 23.243 1.00 95.06 234 GLN A CA 1
ATOM 1899 C C . GLN A 1 234 ? 0.923 0.584 23.491 1.00 95.06 234 GLN A C 1
ATOM 1901 O O . GLN A 1 234 ? 0.998 0.018 24.583 1.00 95.06 234 GLN A O 1
ATOM 1906 N N . PHE A 1 235 ? 0.161 0.123 22.497 1.00 97.38 235 PHE A N 1
ATOM 1907 C CA . PHE A 1 235 ? -0.561 -1.143 22.562 1.00 97.38 235 PHE A CA 1
ATOM 1908 C C . PHE A 1 235 ? 0.395 -2.325 22.774 1.00 97.38 235 PHE A C 1
ATOM 1910 O O . PHE A 1 235 ? 0.204 -3.097 23.712 1.00 97.38 235 PHE A O 1
ATOM 1917 N N . LEU A 1 236 ? 1.465 -2.425 21.981 1.00 96.69 236 LEU A N 1
ATOM 1918 C CA . LEU A 1 236 ? 2.469 -3.487 22.104 1.00 96.69 236 LEU A CA 1
ATOM 1919 C C . LEU A 1 236 ? 3.215 -3.424 23.447 1.00 96.69 236 LEU A C 1
ATOM 1921 O O . LEU A 1 236 ? 3.359 -4.441 24.126 1.00 96.69 236 LEU A O 1
ATOM 1925 N N . ALA A 1 237 ? 3.606 -2.227 23.893 1.00 94.19 237 ALA A N 1
ATOM 1926 C CA . ALA A 1 237 ? 4.277 -2.036 25.179 1.00 94.19 237 ALA A CA 1
ATOM 1927 C C . ALA A 1 237 ? 3.397 -2.461 26.369 1.00 94.19 237 ALA A C 1
ATOM 1929 O O . ALA A 1 237 ? 3.883 -3.105 27.297 1.00 94.19 237 ALA A O 1
ATOM 1930 N N . LYS A 1 238 ? 2.086 -2.170 26.334 1.00 96.19 238 LYS A N 1
ATOM 1931 C CA . LYS A 1 238 ? 1.125 -2.624 27.362 1.00 96.19 238 LYS A CA 1
ATOM 1932 C C . LYS A 1 238 ? 1.017 -4.149 27.444 1.00 96.19 238 LYS A C 1
ATOM 1934 O O . LYS A 1 238 ? 0.646 -4.667 28.495 1.00 96.19 238 LYS A O 1
ATOM 1939 N N . ARG A 1 239 ? 1.342 -4.859 26.362 1.00 94.12 239 ARG A N 1
ATOM 1940 C CA . ARG A 1 239 ? 1.372 -6.329 26.302 1.00 94.12 239 ARG A CA 1
ATOM 1941 C C . ARG A 1 239 ? 2.719 -6.919 26.724 1.00 94.12 239 ARG A C 1
ATOM 1943 O O . ARG A 1 239 ? 2.837 -8.134 26.818 1.00 94.12 239 ARG A O 1
ATOM 1950 N N . GLY A 1 240 ? 3.710 -6.076 27.016 1.00 95.50 240 GLY A N 1
ATOM 1951 C CA . GLY A 1 240 ? 5.054 -6.502 27.399 1.00 95.50 240 GLY A CA 1
ATOM 1952 C C . GLY A 1 240 ? 5.960 -6.844 26.216 1.00 95.50 240 GLY A C 1
ATOM 1953 O O . GLY A 1 240 ? 7.025 -7.419 26.432 1.00 95.50 240 GLY A O 1
ATOM 1954 N N . GLU A 1 241 ? 5.572 -6.489 24.987 1.00 95.75 241 GLU A N 1
ATOM 1955 C CA . GLU A 1 241 ? 6.422 -6.701 23.816 1.00 95.75 241 GLU A CA 1
ATOM 1956 C C . GLU A 1 241 ? 7.627 -5.756 23.834 1.00 95.75 241 GLU A C 1
ATOM 1958 O O . GLU A 1 241 ? 7.505 -4.552 24.082 1.00 95.75 241 GLU A O 1
ATOM 1963 N N . VAL A 1 242 ? 8.802 -6.306 23.529 1.00 94.06 242 VAL A N 1
ATOM 1964 C CA . VAL A 1 242 ? 10.036 -5.532 23.379 1.00 94.06 242 VAL A CA 1
ATOM 1965 C C . VAL A 1 242 ? 10.160 -5.086 21.928 1.00 94.06 242 VAL A C 1
ATOM 1967 O O . VAL A 1 242 ? 10.202 -5.914 21.017 1.00 94.06 242 VAL A O 1
ATOM 1970 N N . LEU A 1 243 ? 10.233 -3.770 21.723 1.00 95.88 243 LEU A N 1
ATOM 1971 C CA . LEU A 1 243 ? 10.342 -3.168 20.398 1.00 95.88 243 LEU A CA 1
ATOM 1972 C C . LEU A 1 243 ? 11.807 -2.924 20.029 1.00 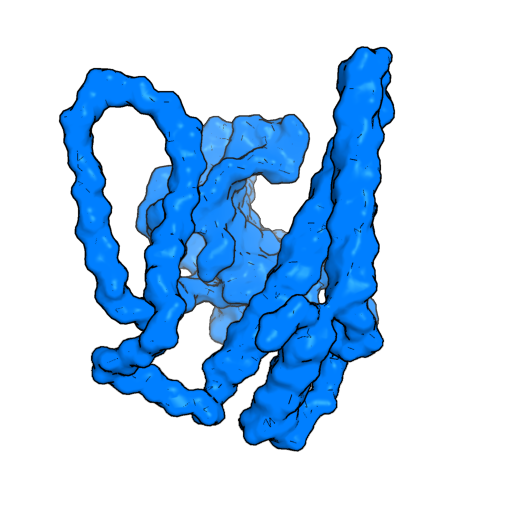95.88 243 LEU A C 1
ATOM 1974 O O . LEU A 1 243 ? 12.554 -2.312 20.791 1.00 95.88 243 LEU A O 1
ATOM 1978 N N . VAL A 1 244 ? 12.197 -3.378 18.840 1.00 95.94 244 VAL A N 1
ATOM 1979 C CA . VAL A 1 244 ? 13.514 -3.132 18.239 1.00 95.94 244 VAL A CA 1
ATOM 1980 C C . VAL A 1 244 ? 13.336 -2.183 17.061 1.00 95.94 244 VAL A C 1
ATOM 1982 O O . VAL A 1 244 ? 12.648 -2.529 16.104 1.00 95.94 244 VAL A O 1
ATOM 1985 N N . PHE A 1 245 ? 13.935 -0.999 17.136 1.00 93.44 245 PHE A N 1
ATOM 1986 C CA . PHE A 1 245 ? 13.812 0.049 16.120 1.00 93.44 245 PHE A CA 1
ATOM 1987 C C . PHE A 1 245 ? 14.897 -0.073 15.046 1.00 93.44 245 PHE A C 1
ATOM 1989 O O . PHE A 1 245 ? 15.993 -0.569 15.315 1.00 93.44 245 PHE A O 1
ATOM 1996 N N . ASN A 1 246 ? 14.577 0.387 13.841 1.00 88.88 246 ASN A N 1
ATOM 1997 C CA . ASN A 1 246 ? 15.512 0.583 12.738 1.00 88.88 246 ASN A CA 1
ATOM 1998 C C . ASN A 1 246 ? 15.161 1.880 11.989 1.00 88.88 246 ASN A C 1
ATOM 2000 O O . ASN A 1 246 ? 14.231 2.582 12.375 1.00 88.88 246 ASN A O 1
ATOM 2004 N N . ASP A 1 247 ? 15.877 2.164 10.905 1.00 86.69 247 ASP A N 1
ATOM 2005 C CA . ASP A 1 247 ? 15.768 3.418 10.145 1.00 86.69 247 ASP A CA 1
ATOM 2006 C C . ASP A 1 247 ? 14.411 3.629 9.441 1.00 86.69 247 ASP A C 1
ATOM 2008 O O . ASP A 1 247 ? 14.195 4.662 8.826 1.00 86.69 247 ASP A O 1
ATOM 2012 N N . SER A 1 248 ? 13.507 2.648 9.479 1.00 88.31 248 SER A N 1
ATOM 2013 C CA . SER A 1 248 ? 12.243 2.657 8.727 1.00 88.31 248 SER A CA 1
ATOM 2014 C C . SER A 1 248 ? 11.064 2.074 9.513 1.00 88.31 248 SER A C 1
ATOM 2016 O O . SER A 1 248 ? 10.081 1.615 8.928 1.00 88.31 248 SER A O 1
ATOM 2018 N N . GLY A 1 249 ? 11.181 2.014 10.842 1.00 95.06 249 GLY A N 1
ATOM 2019 C CA . GLY A 1 249 ? 10.132 1.518 11.726 1.00 95.06 249 GLY A CA 1
ATOM 2020 C C . GLY A 1 249 ? 10.664 0.671 12.877 1.00 95.06 249 GLY A C 1
ATOM 2021 O O . GLY A 1 249 ? 11.678 0.979 13.506 1.00 95.06 249 GLY A O 1
ATOM 2022 N N . PHE A 1 250 ? 9.939 -0.396 13.218 1.00 96.31 250 PHE A N 1
ATOM 2023 C CA . PHE A 1 250 ? 10.254 -1.211 14.392 1.00 96.31 250 PHE A CA 1
ATOM 2024 C C . PHE A 1 250 ? 9.749 -2.650 14.279 1.00 96.31 250 PHE A C 1
ATOM 2026 O O . PHE A 1 250 ? 8.951 -2.999 13.418 1.00 96.31 250 PHE A O 1
ATOM 2033 N N . SER A 1 251 ? 10.227 -3.528 15.156 1.00 96.75 251 SER A N 1
ATOM 2034 C CA . SER A 1 251 ? 9.829 -4.937 15.215 1.00 96.75 251 SER A CA 1
ATOM 2035 C C . SER A 1 251 ? 9.470 -5.350 16.638 1.00 96.75 251 SER A C 1
ATOM 2037 O O . SER A 1 251 ? 10.200 -5.026 17.571 1.00 96.75 251 SER A O 1
ATOM 2039 N N . ALA A 1 252 ? 8.390 -6.117 16.794 1.00 96.19 252 ALA A N 1
ATOM 2040 C CA . ALA A 1 252 ? 8.072 -6.860 18.012 1.00 96.19 252 ALA A CA 1
ATOM 2041 C C . ALA A 1 252 ? 8.504 -8.320 17.804 1.00 96.19 252 ALA A C 1
ATOM 2043 O O . ALA A 1 252 ? 7.744 -9.169 17.330 1.00 96.19 252 ALA A O 1
ATOM 2044 N N . THR A 1 253 ? 9.777 -8.597 18.091 1.00 90.50 253 THR A N 1
ATOM 2045 C CA . THR A 1 253 ? 10.429 -9.870 17.736 1.00 90.50 253 THR A CA 1
ATOM 2046 C C . THR A 1 253 ? 9.870 -11.068 18.501 1.00 90.50 253 THR A C 1
ATOM 2048 O O . THR A 1 253 ? 9.861 -12.173 17.962 1.00 90.50 253 THR A O 1
ATOM 2051 N N . GLY A 1 254 ? 9.348 -10.858 19.715 1.00 90.44 254 GLY A N 1
ATOM 2052 C CA . GLY A 1 254 ? 8.715 -11.905 20.526 1.00 90.44 254 GLY A CA 1
ATOM 2053 C C . GLY A 1 254 ? 7.522 -12.567 19.832 1.00 90.44 254 GLY A C 1
ATOM 2054 O O . GLY A 1 254 ? 7.298 -13.769 19.986 1.00 90.44 254 GLY A O 1
ATOM 2055 N N . VAL A 1 255 ? 6.818 -11.803 18.996 1.00 93.44 255 VAL A N 1
ATOM 2056 C CA . VAL A 1 255 ? 5.592 -12.229 18.308 1.00 93.44 255 VAL A CA 1
ATOM 2057 C C . VAL A 1 255 ? 5.713 -12.257 16.785 1.00 93.44 255 VAL A C 1
ATOM 2059 O O . VAL A 1 255 ? 4.746 -12.583 16.104 1.00 93.44 255 VAL A O 1
ATOM 2062 N N . GLY A 1 256 ? 6.904 -11.991 16.243 1.00 94.62 256 GLY A N 1
ATOM 2063 C CA . GLY A 1 256 ? 7.175 -12.103 14.807 1.00 94.62 256 GLY A CA 1
ATOM 2064 C C . GLY A 1 256 ? 6.524 -11.003 13.962 1.00 94.62 256 GLY A C 1
ATOM 2065 O O . GLY A 1 256 ? 6.160 -11.255 12.814 1.00 94.62 256 GLY A O 1
ATOM 2066 N N . LEU A 1 257 ? 6.363 -9.795 14.511 1.00 97.00 257 LEU A N 1
ATOM 2067 C CA . LEU A 1 257 ? 5.789 -8.649 13.799 1.00 97.00 257 LEU A CA 1
ATOM 2068 C C . LEU A 1 257 ? 6.873 -7.632 13.437 1.00 97.00 257 LEU A C 1
ATOM 2070 O O . LEU A 1 257 ? 7.693 -7.265 14.283 1.00 97.00 257 LEU A O 1
ATOM 2074 N N . ARG A 1 258 ? 6.856 -7.144 12.195 1.00 97.56 258 ARG A N 1
ATOM 2075 C CA . ARG A 1 258 ? 7.716 -6.053 11.715 1.00 97.56 258 ARG A CA 1
ATOM 2076 C C . ARG A 1 258 ? 6.846 -4.964 11.105 1.00 97.56 258 ARG A C 1
ATOM 2078 O O . ARG A 1 258 ? 6.005 -5.259 10.265 1.00 97.56 258 ARG A O 1
ATOM 2085 N N . PHE A 1 259 ? 7.059 -3.733 11.531 1.00 97.81 259 PHE A N 1
ATOM 2086 C CA . PHE A 1 259 ? 6.268 -2.563 11.185 1.00 97.81 259 PHE A CA 1
ATOM 2087 C C . PHE A 1 259 ? 7.128 -1.639 10.331 1.00 97.81 259 PHE A C 1
ATOM 2089 O O . PHE A 1 259 ? 8.208 -1.231 10.766 1.00 97.81 259 PHE A O 1
ATOM 2096 N N . TYR A 1 260 ? 6.648 -1.337 9.130 1.00 97.56 260 TYR A N 1
ATOM 2097 C CA . TYR A 1 260 ? 7.208 -0.310 8.265 1.00 97.56 260 TYR A CA 1
ATOM 2098 C C . TYR A 1 260 ? 6.491 1.008 8.553 1.00 97.56 260 TYR A C 1
ATOM 2100 O O . TYR A 1 260 ? 5.267 1.099 8.435 1.00 97.56 260 TYR A O 1
ATOM 2108 N N . VAL A 1 261 ? 7.271 1.982 9.005 1.00 95.94 261 VAL A N 1
ATOM 2109 C CA . VAL A 1 261 ? 6.855 3.327 9.399 1.00 95.94 261 VAL A CA 1
ATOM 2110 C C . VAL A 1 261 ? 7.965 4.263 8.903 1.00 95.94 261 VAL A C 1
ATOM 2112 O O . VAL A 1 261 ? 8.919 4.499 9.648 1.00 95.94 261 VAL A O 1
ATOM 2115 N N . PRO A 1 262 ? 7.931 4.701 7.631 1.00 85.00 262 PRO A N 1
ATOM 2116 C CA . PRO A 1 262 ? 9.015 5.492 7.046 1.00 85.00 262 PRO A CA 1
ATOM 2117 C C . PRO A 1 262 ? 9.258 6.798 7.814 1.00 85.00 262 PRO A C 1
ATOM 2119 O O . PRO A 1 262 ? 10.411 7.148 8.047 1.00 85.00 262 PRO A O 1
ATOM 2122 N N . ASP A 1 263 ? 8.193 7.419 8.323 1.00 87.00 263 ASP A N 1
ATOM 2123 C CA . ASP A 1 263 ? 8.247 8.713 9.009 1.00 87.00 263 ASP A CA 1
ATOM 2124 C C . ASP A 1 263 ? 8.126 8.580 10.539 1.00 87.00 263 ASP A C 1
ATOM 2126 O O . ASP A 1 263 ? 7.530 9.417 11.203 1.00 87.00 263 ASP A O 1
ATOM 2130 N N . PHE A 1 264 ? 8.660 7.508 11.149 1.00 82.75 264 PHE A N 1
ATOM 2131 C CA . PHE A 1 264 ? 8.403 7.184 12.572 1.00 82.75 264 PHE A CA 1
ATOM 2132 C C . PHE A 1 264 ? 8.878 8.235 13.598 1.00 82.75 264 PHE A C 1
ATOM 2134 O O . PHE A 1 264 ? 8.560 8.111 14.788 1.00 82.75 264 PHE A O 1
ATOM 2141 N N . GLU A 1 265 ? 9.678 9.209 13.162 1.00 76.44 265 GLU A N 1
ATOM 2142 C CA . GLU A 1 265 ? 10.123 10.347 13.969 1.00 76.44 265 GLU A CA 1
ATOM 2143 C C . GLU A 1 265 ? 9.018 11.401 14.160 1.00 76.44 265 GLU A C 1
ATOM 2145 O O . GLU A 1 265 ? 9.114 12.213 15.082 1.00 76.44 265 GLU A O 1
ATOM 2150 N N . GLU A 1 266 ? 7.966 11.365 13.339 1.00 78.06 266 GLU A N 1
ATOM 2151 C CA . GLU A 1 266 ? 6.821 12.274 13.395 1.00 78.06 266 GLU A CA 1
ATOM 2152 C C . GLU A 1 266 ? 5.725 11.761 14.350 1.00 78.06 266 GLU A C 1
ATOM 2154 O O . GLU A 1 266 ? 5.532 10.557 14.546 1.00 78.06 266 GLU A O 1
ATOM 2159 N N . ASP A 1 267 ? 4.995 12.683 14.987 1.00 74.12 267 ASP A N 1
ATOM 2160 C CA . ASP A 1 267 ? 3.976 12.348 15.998 1.00 74.12 267 ASP A CA 1
ATOM 2161 C C . ASP A 1 267 ? 2.709 11.712 15.381 1.00 74.12 267 ASP A C 1
ATOM 2163 O O . ASP A 1 267 ? 1.981 10.956 16.039 1.00 74.12 267 ASP A O 1
ATOM 2167 N N . ASP A 1 268 ? 2.442 11.998 14.110 1.00 82.06 268 ASP A N 1
ATOM 2168 C CA . ASP A 1 268 ? 1.318 11.514 13.310 1.00 82.06 268 ASP A CA 1
ATOM 2169 C C . ASP A 1 268 ? 1.678 10.352 12.373 1.00 82.06 268 ASP A C 1
ATOM 2171 O O . ASP A 1 268 ? 0.800 9.852 11.670 1.00 82.06 268 ASP A O 1
ATOM 2175 N N . ALA A 1 269 ? 2.913 9.847 12.449 1.00 89.00 269 ALA A N 1
ATOM 2176 C CA . ALA A 1 269 ? 3.403 8.741 11.635 1.00 89.00 269 ALA A CA 1
ATOM 2177 C C . ALA A 1 269 ? 2.434 7.548 11.601 1.00 89.00 269 ALA A C 1
ATOM 2179 O O . ALA A 1 269 ? 1.983 7.049 12.641 1.00 89.00 269 ALA A O 1
ATOM 2180 N N . ILE A 1 270 ? 2.154 7.044 10.400 1.00 92.25 270 ILE A N 1
ATOM 2181 C CA . ILE A 1 270 ? 1.232 5.929 10.167 1.00 92.25 270 ILE A CA 1
ATOM 2182 C C . ILE A 1 270 ? 2.008 4.640 9.903 1.00 92.25 270 ILE A C 1
ATOM 2184 O O . ILE A 1 270 ? 3.046 4.624 9.245 1.00 92.25 270 ILE A O 1
ATOM 2188 N N . VAL A 1 271 ? 1.484 3.518 10.398 1.00 96.75 271 VAL A N 1
ATOM 2189 C CA . VAL A 1 271 ? 1.997 2.199 10.020 1.00 96.75 271 VAL A CA 1
ATOM 2190 C C . VAL A 1 271 ? 1.602 1.878 8.581 1.00 96.75 271 VAL A C 1
ATOM 2192 O O . VAL A 1 271 ? 0.481 1.438 8.320 1.00 96.75 271 VAL A O 1
ATOM 2195 N N . GLU A 1 272 ? 2.530 2.053 7.647 1.00 94.75 272 GLU A N 1
ATOM 2196 C CA . GLU A 1 272 ? 2.285 1.821 6.223 1.00 94.75 272 GLU A CA 1
ATOM 2197 C C . GLU A 1 272 ? 2.170 0.342 5.860 1.00 94.75 272 GLU A C 1
ATOM 2199 O O . GLU A 1 272 ? 1.370 -0.037 4.999 1.00 94.75 272 GLU A O 1
ATOM 2204 N N . ALA A 1 273 ? 2.956 -0.503 6.528 1.00 97.62 273 ALA A N 1
ATOM 2205 C CA . ALA A 1 273 ? 2.863 -1.941 6.357 1.00 97.62 273 ALA A CA 1
ATOM 2206 C C . ALA A 1 273 ? 3.236 -2.717 7.622 1.00 97.62 273 ALA A C 1
ATOM 2208 O O . ALA A 1 273 ? 4.073 -2.297 8.421 1.00 97.62 273 ALA A O 1
ATOM 2209 N N . VAL A 1 274 ? 2.644 -3.900 7.774 1.00 98.19 274 VAL A N 1
ATOM 2210 C CA . VAL A 1 274 ? 3.004 -4.871 8.810 1.00 98.19 274 VAL A CA 1
ATOM 2211 C C . VAL A 1 274 ? 3.330 -6.201 8.158 1.00 98.19 274 VAL A C 1
ATOM 2213 O O . VAL A 1 274 ? 2.471 -6.829 7.547 1.00 98.19 274 VAL A O 1
ATOM 2216 N N . TYR A 1 275 ? 4.563 -6.665 8.329 1.00 97.19 275 TYR A N 1
ATOM 2217 C CA . TYR A 1 275 ? 4.948 -8.031 8.013 1.00 97.19 275 TYR A CA 1
ATOM 2218 C C . TYR A 1 275 ? 4.754 -8.924 9.236 1.00 97.19 275 TYR A C 1
ATOM 2220 O O . TYR A 1 275 ? 5.297 -8.659 10.312 1.00 97.19 275 TYR A O 1
ATOM 2228 N N . VAL A 1 276 ? 4.044 -10.028 9.035 1.00 96.62 276 VAL A N 1
ATOM 2229 C CA . VAL A 1 276 ? 3.823 -11.085 10.017 1.00 96.62 276 VAL A CA 1
ATOM 2230 C C . VAL A 1 276 ? 4.608 -12.317 9.597 1.00 96.62 276 VAL A C 1
ATOM 2232 O O . VAL A 1 276 ? 4.419 -12.851 8.503 1.00 96.62 276 VAL A O 1
ATOM 2235 N N . GLU A 1 277 ? 5.485 -12.786 10.477 1.00 94.44 277 GLU A N 1
ATOM 2236 C CA . GLU A 1 277 ? 6.154 -14.071 10.325 1.00 94.44 277 GLU A CA 1
ATOM 2237 C C . GLU A 1 277 ? 5.159 -15.205 10.600 1.00 94.44 277 GLU A C 1
ATOM 2239 O O . GLU A 1 277 ? 4.591 -15.314 11.690 1.00 94.44 277 GLU A O 1
ATOM 2244 N N . VAL A 1 278 ? 4.939 -16.046 9.588 1.00 86.00 278 VAL A N 1
ATOM 2245 C CA . VAL A 1 278 ? 3.974 -17.151 9.647 1.00 86.00 278 VAL A CA 1
ATOM 2246 C C . VAL A 1 278 ? 4.673 -18.512 9.698 1.00 86.00 278 VAL A C 1
ATOM 2248 O O . VAL A 1 278 ? 4.155 -19.443 10.307 1.00 86.00 278 VAL A O 1
ATOM 2251 N N . GLY A 1 279 ? 5.864 -18.639 9.108 1.00 72.56 279 GLY A N 1
ATOM 2252 C CA . GLY A 1 279 ? 6.629 -19.885 9.072 1.00 72.56 279 GLY A CA 1
ATOM 2253 C C . GLY A 1 279 ? 8.112 -19.657 9.345 1.00 72.56 279 GLY A C 1
ATOM 2254 O O . GLY A 1 279 ? 8.716 -18.768 8.755 1.00 72.56 279 GLY A O 1
ATOM 2255 N N . GLY A 1 280 ? 8.678 -20.484 10.227 1.00 56.12 280 GLY A N 1
ATOM 2256 C CA . GLY A 1 280 ? 10.072 -20.417 10.667 1.00 56.12 280 GLY A CA 1
ATOM 2257 C C . GLY A 1 280 ? 10.220 -20.855 12.126 1.00 56.12 280 GLY A C 1
ATOM 2258 O O . GLY A 1 280 ? 9.959 -20.076 13.039 1.00 56.12 280 GLY A O 1
ATOM 2259 N N . VAL A 1 281 ? 10.626 -22.110 12.339 1.00 38.12 281 VAL A N 1
ATOM 2260 C CA . VAL A 1 281 ? 11.385 -22.538 13.528 1.00 38.12 281 VAL A CA 1
ATOM 2261 C C . VAL A 1 281 ? 12.688 -23.123 13.021 1.00 38.12 281 VAL A C 1
ATOM 2263 O O . VAL A 1 281 ? 12.606 -23.948 12.081 1.00 38.12 281 VAL A O 1
#

pLDDT: mean 83.23, std 20.14, range [23.34, 98.19]

Foldseek 3Di:
DPAVVVVLVVLQVLCCVQVVHDDQVVAQARSVDDLRVVLVVLVVQLVVLVVQLVVCVVVVVVVSNVVSVVSNVVSVVVNVSNVVRVVRSVVVSVPPPRDDDDDPPDDPPDDPPPPPPPPPPPPDDPDDDDDDDDDPDDDPPLPQDAFECPFAQDRPLGGFFDAQVSNCVSLDDDWDWAAPDPPRPGTWTGDPSQQKIFDADPRRTTFKMKHFQPHRYDYPNHGQFVDFLVSNVVVCVVVVFDWDDDCAGIDRVVGQKDFGFNPNVDRRTGRGMIMGGNYDD

Organism: NCBI:txid2745503

Secondary structure (DSSP, 8-state):
--SHHHHHHHHHHHHHHHHS---GGGSSS-TTS-HHHHHHHHHHHHHHHHHHHHHHHHTT-HHHHHHHHHHHHHHHHHHHHHHHHHHHHHHHHHTSTTSPPPPTT---TT---------------S-----------S-------EEE--BTTB-SSSBTT-BHHHHHHHH-S--EEE-SSTT-SSPEEEETTTTEEEEE-TT-BEEEEEEETTSEEEETTEE-SSSBHHHHHHHHHHTTPPEEEETTEEEETTTTEEEE-TTTTSTT-B--EEEEE-S--